Protein AF-A0A7G8BJ41-F1 (afdb_monomer)

Nearest PDB structures (foldseek):
  8e0m-assembly3_G  TM=3.141E-01  e=5.455E+00  synthetic construct

Organism: NCBI:txid2763107

Secondary structure (DSSP, 8-state):
-----------HHHHHHHHHHS-HHHHHHHHHHHHHHHHHHHHHH-HHHHHHHHHHHHHHHHHHHHHHHHHHSHHHHHHHHHHHHHHHHHHHHHHHHHHHHHHHHTTHHHH-HHHHHHIIIIIHHHHHHHHHHHHHHHHHHHTGGGHHHHHHHHHHHHHHHHHHHHHHHHHHH--TTHHHHHHHHHHHHHHHHHHHHHHHHHHHHH--

Sequence (208 aa):
MASESRAARPPRIADWLISLFAVLDEAESILGDLQEEFSLKVSRFGLAFARRWYWSQTLRTVVHLASVSARTRPWLTASAVVGGFLVRKVLGPLVEPAMFALIERSQLLERHFGAYKFFASTGIDAAHLLVFLIVGFVVALVAGEVEIVATTTLAMIYAAMAVVASVYIVSSTRDSAMLWRLTWYFADSFAIVLAGVIIRTRRRYSTV

Structure (mmCIF, N/CA/C/O backbone):
data_AF-A0A7G8BJ41-F1
#
_entry.id   AF-A0A7G8BJ41-F1
#
loop_
_atom_site.group_PDB
_atom_site.id
_atom_site.type_symbol
_atom_site.label_atom_id
_atom_site.label_alt_id
_atom_site.label_comp_id
_atom_site.label_asym_id
_atom_site.label_entity_id
_atom_site.label_seq_id
_atom_site.pdbx_PDB_ins_code
_atom_site.Cartn_x
_atom_site.Cartn_y
_atom_site.Cartn_z
_atom_site.occupancy
_atom_site.B_iso_or_equiv
_atom_site.auth_seq_id
_atom_site.auth_comp_id
_atom_site.auth_asym_id
_atom_site.auth_atom_id
_atom_site.pdbx_PDB_model_num
ATOM 1 N N . MET A 1 1 ? -23.175 33.781 28.596 1.00 35.19 1 MET A N 1
ATOM 2 C CA . MET A 1 1 ? -22.677 33.694 27.205 1.00 35.19 1 MET A CA 1
ATOM 3 C C . MET A 1 1 ? -21.752 32.494 27.133 1.00 35.19 1 MET A C 1
ATOM 5 O O . MET A 1 1 ? -20.621 32.574 27.590 1.00 35.19 1 MET A O 1
ATOM 9 N N . ALA A 1 2 ? -22.298 31.350 26.718 1.00 36.72 2 ALA A N 1
ATOM 10 C CA . ALA A 1 2 ? -21.574 30.089 26.642 1.00 36.72 2 ALA A CA 1
ATOM 11 C C . ALA A 1 2 ? -20.561 30.171 25.500 1.00 36.72 2 ALA A C 1
ATOM 13 O O . ALA A 1 2 ? -20.936 30.419 24.357 1.00 36.72 2 ALA A O 1
ATOM 14 N N . SER A 1 3 ? -19.279 30.000 25.817 1.00 41.94 3 SER A N 1
ATOM 15 C CA . SER A 1 3 ? -18.267 29.757 24.802 1.00 41.94 3 SER A CA 1
ATOM 16 C C . SER A 1 3 ? -18.673 28.496 24.050 1.00 41.94 3 SER A C 1
ATOM 18 O O . SER A 1 3 ? -18.751 27.424 24.657 1.00 41.94 3 SER A O 1
ATOM 20 N N . GLU A 1 4 ? -18.926 28.616 22.752 1.00 44.25 4 GLU A N 1
ATOM 21 C CA . GLU A 1 4 ? -18.904 27.488 21.833 1.00 44.25 4 GLU A CA 1
ATOM 22 C C . GLU A 1 4 ? -17.541 26.810 21.984 1.00 44.25 4 GLU A C 1
ATOM 24 O O . GLU A 1 4 ? -16.524 27.225 21.423 1.00 44.25 4 GLU A O 1
ATOM 29 N N . SER A 1 5 ? -17.493 25.794 22.841 1.00 45.91 5 SER A N 1
ATOM 30 C CA . SER A 1 5 ? -16.377 24.873 22.897 1.00 45.91 5 SER A CA 1
ATOM 31 C C . SER A 1 5 ? -16.263 24.311 21.487 1.00 45.91 5 SER A C 1
ATOM 33 O O . SER A 1 5 ? -17.178 23.649 21.004 1.00 45.91 5 SER A O 1
ATOM 35 N N . ARG A 1 6 ? -15.184 24.652 20.771 1.00 50.53 6 ARG A N 1
ATOM 36 C CA . ARG A 1 6 ? -14.844 24.002 19.501 1.00 50.53 6 ARG A CA 1
ATOM 37 C C . ARG A 1 6 ? -14.886 22.507 19.774 1.00 50.53 6 ARG A C 1
ATOM 39 O O . ARG A 1 6 ? -13.957 21.992 20.395 1.00 50.53 6 ARG A O 1
ATOM 46 N N . ALA A 1 7 ? -15.977 21.854 19.377 1.00 60.66 7 ALA A N 1
ATOM 47 C CA . ALA A 1 7 ? -16.200 20.450 19.654 1.00 60.66 7 ALA A CA 1
ATOM 48 C C . ALA A 1 7 ? -14.940 19.700 19.224 1.00 60.66 7 ALA A C 1
ATOM 50 O O . ALA A 1 7 ? -14.488 19.836 18.082 1.00 60.66 7 ALA A O 1
ATOM 51 N N . ALA A 1 8 ? -14.303 19.013 20.170 1.00 76.12 8 ALA A N 1
ATOM 52 C CA . ALA A 1 8 ? -13.104 18.248 19.900 1.00 76.12 8 ALA A CA 1
ATOM 53 C C . ALA A 1 8 ? -13.460 17.184 18.859 1.00 76.12 8 ALA A C 1
ATOM 55 O O . ALA A 1 8 ? -14.127 16.207 19.174 1.00 76.12 8 ALA A O 1
ATOM 56 N N . ARG A 1 9 ? -13.066 17.401 17.601 1.00 81.62 9 ARG A N 1
ATOM 57 C CA . ARG A 1 9 ? -13.344 16.449 16.525 1.00 81.62 9 ARG A CA 1
ATOM 58 C C . ARG A 1 9 ? -12.303 15.326 16.525 1.00 81.62 9 ARG A C 1
ATOM 60 O O . ARG A 1 9 ? -11.112 15.625 16.721 1.00 81.62 9 ARG A O 1
ATOM 67 N N . PRO A 1 10 ? -12.723 14.072 16.281 1.00 86.31 10 PRO A N 1
ATOM 68 C CA . PRO A 1 10 ? -11.796 12.974 16.077 1.00 86.31 10 PRO A CA 1
ATOM 69 C C . PRO A 1 10 ? -10.933 13.207 14.819 1.00 86.31 10 PRO A C 1
ATOM 71 O O . PRO A 1 10 ? -11.245 14.058 13.972 1.00 86.31 10 PRO A O 1
ATOM 74 N N . PRO A 1 11 ? -9.782 12.522 14.704 1.00 90.12 11 PRO A N 1
ATOM 75 C CA . PRO A 1 11 ? -8.911 12.644 13.542 1.00 90.12 11 PRO A CA 1
ATOM 76 C C . PRO A 1 11 ? -9.580 12.057 12.288 1.00 90.12 11 PRO A C 1
ATOM 78 O O . PRO A 1 11 ? -9.629 10.849 12.122 1.00 90.12 11 PRO A O 1
ATOM 81 N N . ARG A 1 12 ? -9.992 12.907 11.338 1.00 91.38 12 ARG A N 1
ATOM 82 C CA . ARG A 1 12 ? -10.709 12.483 10.111 1.00 91.38 12 ARG A CA 1
ATOM 83 C C . ARG A 1 12 ? -10.010 11.388 9.294 1.00 91.38 12 ARG A C 1
ATOM 85 O O . ARG A 1 12 ? -10.666 10.605 8.621 1.00 91.38 12 ARG A O 1
ATOM 92 N N . ILE A 1 13 ? -8.675 11.363 9.313 1.00 92.88 13 ILE A N 1
ATOM 93 C CA . ILE A 1 13 ? -7.884 10.348 8.598 1.00 92.88 13 ILE A CA 1
ATOM 94 C C . ILE A 1 13 ? -8.057 8.971 9.252 1.00 92.88 13 ILE A C 1
ATOM 96 O O . ILE A 1 13 ? -8.062 7.962 8.556 1.00 92.88 13 ILE A O 1
ATOM 100 N N . ALA A 1 14 ? -8.215 8.928 10.575 1.00 91.25 14 ALA A N 1
ATOM 101 C CA . ALA A 1 14 ? -8.431 7.695 11.312 1.00 91.25 14 ALA A CA 1
ATOM 102 C C . ALA A 1 14 ? -9.807 7.098 10.976 1.00 91.25 14 ALA A C 1
ATOM 104 O O . ALA A 1 14 ? -9.884 5.929 10.600 1.00 91.25 14 ALA A O 1
ATOM 105 N N . ASP A 1 15 ? -10.851 7.931 10.972 1.00 93.44 15 ASP A N 1
ATOM 106 C CA . ASP A 1 15 ? -12.206 7.531 10.572 1.00 93.44 15 ASP A CA 1
ATOM 107 C C . ASP A 1 15 ? -12.217 7.001 9.132 1.00 93.44 15 ASP A C 1
ATOM 109 O O . ASP A 1 15 ? -12.742 5.925 8.834 1.00 93.44 15 ASP A O 1
ATOM 113 N N . TRP A 1 16 ? -11.560 7.739 8.228 1.00 92.56 16 TRP A N 1
ATOM 114 C CA . TRP A 1 16 ? -11.403 7.338 6.835 1.00 92.56 16 TRP A CA 1
ATOM 115 C C . TRP A 1 16 ? -10.694 5.985 6.713 1.00 92.56 16 TRP A C 1
ATOM 117 O O . TRP A 1 16 ? -11.160 5.126 5.965 1.00 92.56 16 TRP A O 1
ATOM 127 N N . LEU A 1 17 ? -9.629 5.747 7.483 1.00 93.19 17 LEU A N 1
ATOM 128 C CA . LEU A 1 17 ? -8.898 4.484 7.453 1.00 93.19 17 LEU A CA 1
ATOM 129 C C . LEU A 1 17 ? -9.763 3.306 7.915 1.00 93.19 17 LEU A C 1
ATOM 131 O O . LEU A 1 17 ? -9.804 2.297 7.221 1.00 93.19 17 LEU A O 1
ATOM 135 N N . ILE A 1 18 ? -10.488 3.430 9.032 1.00 93.19 18 ILE A N 1
ATOM 136 C CA . ILE A 1 18 ? -11.411 2.379 9.507 1.00 93.19 18 ILE A CA 1
ATOM 137 C C . ILE A 1 18 ? -12.432 2.069 8.427 1.00 93.19 18 ILE A C 1
ATOM 139 O O . ILE A 1 18 ? -12.659 0.909 8.085 1.00 93.19 18 ILE A O 1
ATOM 143 N N . SER A 1 19 ? -12.990 3.120 7.834 1.00 92.19 19 SER A N 1
ATOM 144 C CA . SER A 1 19 ? -13.990 2.966 6.801 1.00 92.19 19 SER A CA 1
ATOM 145 C C . SER A 1 19 ? -13.433 2.178 5.600 1.00 92.19 19 SER A C 1
ATOM 147 O O . SER A 1 19 ? -14.129 1.322 5.074 1.00 92.19 19 SER A O 1
ATOM 149 N N . LEU A 1 20 ? -12.172 2.346 5.192 1.00 91.00 20 LEU A N 1
ATOM 150 C CA . LEU A 1 20 ? -11.622 1.56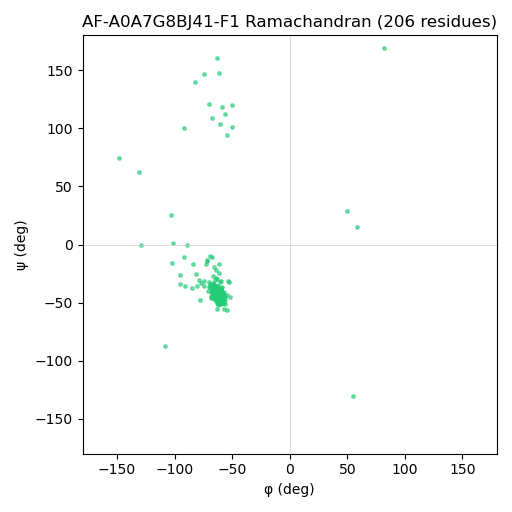0 4.078 1.00 91.00 20 LEU A CA 1
ATOM 151 C C . LEU A 1 20 ? -11.677 0.040 4.314 1.00 91.00 20 LEU A C 1
ATOM 153 O O . LEU A 1 20 ? -11.928 -0.695 3.359 1.00 91.00 20 LEU A O 1
ATOM 157 N N . PHE A 1 21 ? -11.474 -0.413 5.553 1.00 91.56 21 PHE A N 1
ATOM 158 C CA . PHE A 1 21 ? -11.402 -1.836 5.907 1.00 91.56 21 PHE A CA 1
ATOM 159 C C . PHE A 1 21 ? -12.723 -2.424 6.410 1.00 91.56 21 PHE A C 1
ATOM 161 O O . PHE A 1 21 ? -12.929 -3.627 6.278 1.00 91.56 21 PHE A O 1
ATOM 168 N N . ALA A 1 22 ? -13.608 -1.608 6.981 1.00 88.75 22 ALA A N 1
ATOM 169 C CA . ALA A 1 22 ? -14.906 -2.061 7.464 1.00 88.75 22 ALA A CA 1
ATOM 170 C C . ALA A 1 22 ? -15.882 -2.324 6.306 1.00 88.75 22 ALA A C 1
ATOM 172 O O . ALA A 1 22 ? -15.867 -1.623 5.282 1.00 88.75 22 ALA A O 1
ATOM 173 N N . VAL A 1 23 ? -16.757 -3.319 6.482 1.00 82.69 23 VAL A N 1
ATOM 174 C CA . VAL A 1 23 ? -17.965 -3.486 5.657 1.00 82.69 23 VAL A CA 1
ATOM 175 C C . VAL A 1 23 ? -18.846 -2.245 5.842 1.00 82.69 23 VAL A C 1
ATOM 177 O O . VAL A 1 23 ? -18.804 -1.618 6.898 1.00 82.69 23 VAL A O 1
ATOM 180 N N . LEU A 1 24 ? -19.582 -1.841 4.799 1.00 73.88 24 LEU A N 1
ATOM 181 C CA . LEU A 1 24 ? -20.331 -0.575 4.789 1.00 73.88 24 LEU A CA 1
ATOM 182 C C . LEU A 1 24 ? -21.237 -0.415 6.016 1.00 73.88 24 LEU A C 1
ATOM 184 O O . LEU A 1 24 ? -21.171 0.626 6.664 1.00 73.88 24 LEU A O 1
ATOM 188 N N . ASP A 1 25 ? -21.973 -1.466 6.371 1.00 78.94 25 ASP A N 1
ATOM 189 C CA . ASP A 1 25 ? -22.957 -1.434 7.458 1.00 78.94 25 ASP A CA 1
ATOM 190 C C . ASP A 1 25 ? -22.307 -1.426 8.855 1.00 78.94 25 ASP A C 1
ATOM 192 O O . ASP A 1 25 ? -22.820 -0.821 9.792 1.00 78.94 25 ASP A O 1
ATOM 196 N N . GLU A 1 26 ? -21.138 -2.053 9.006 1.00 86.12 26 GLU A N 1
ATOM 197 C CA . GLU A 1 26 ? -20.415 -2.113 10.285 1.00 86.12 26 GLU A CA 1
ATOM 198 C C . GLU A 1 26 ? -19.607 -0.836 10.555 1.00 86.12 26 GLU A C 1
ATOM 200 O O . GLU A 1 26 ? -19.333 -0.494 11.707 1.00 86.12 26 GLU A O 1
ATOM 205 N N . ALA A 1 27 ? -19.215 -0.118 9.497 1.00 87.50 27 ALA A N 1
ATOM 206 C CA . ALA A 1 27 ? -18.359 1.058 9.602 1.00 87.50 27 ALA A CA 1
ATOM 207 C C . ALA A 1 27 ? -18.992 2.158 10.464 1.00 87.50 27 ALA A C 1
ATOM 209 O O . ALA A 1 27 ? -18.291 2.774 11.263 1.00 87.50 27 ALA A O 1
ATOM 210 N N . GLU A 1 28 ? -20.296 2.400 10.317 1.00 88.62 28 GLU A N 1
ATOM 211 C CA . GLU A 1 28 ? -21.004 3.437 11.074 1.00 88.62 28 GLU A CA 1
ATOM 212 C C . GLU A 1 28 ? -21.063 3.106 12.568 1.00 88.62 28 GLU A C 1
ATOM 214 O O . GLU A 1 28 ? -20.722 3.956 13.388 1.00 88.62 28 GLU A O 1
ATOM 219 N N . SER A 1 29 ? -21.383 1.855 12.916 1.00 92.44 29 SER A N 1
ATOM 220 C CA . SER A 1 29 ? -21.408 1.396 14.311 1.00 92.44 29 SER A CA 1
ATOM 221 C C . SER A 1 29 ? -20.034 1.522 14.969 1.00 92.44 29 SER A C 1
ATOM 223 O O . SER A 1 29 ? -19.915 2.102 16.044 1.00 92.44 29 SER A O 1
ATOM 225 N N . ILE A 1 30 ? -18.976 1.042 14.303 1.00 93.31 30 ILE A N 1
ATOM 226 C CA . ILE A 1 30 ? -17.605 1.098 14.835 1.00 93.31 30 ILE A CA 1
ATOM 227 C C . ILE A 1 30 ? -17.155 2.551 15.041 1.00 93.31 30 ILE A C 1
ATOM 229 O O . ILE A 1 30 ? -16.519 2.878 16.046 1.00 93.31 30 ILE A O 1
ATOM 233 N N . LEU A 1 31 ? -17.448 3.432 14.080 1.00 93.56 31 LEU A N 1
ATOM 234 C CA . LEU A 1 31 ? -17.084 4.846 14.176 1.00 93.56 31 LEU A CA 1
ATOM 235 C C . LEU A 1 31 ? -17.876 5.566 15.272 1.00 93.56 31 LEU A C 1
ATOM 237 O O . LEU A 1 31 ? -17.288 6.393 15.973 1.00 93.56 31 LEU A O 1
ATOM 241 N N . GLY A 1 32 ? -19.158 5.229 15.442 1.00 92.50 32 GLY A N 1
ATOM 242 C CA . GLY A 1 32 ? -20.009 5.722 16.525 1.00 92.50 32 GLY A CA 1
ATOM 243 C C . GLY A 1 32 ? -19.416 5.403 17.895 1.00 92.50 32 GLY A C 1
ATOM 244 O O . GLY A 1 32 ? -19.103 6.324 18.652 1.00 92.50 32 GLY A O 1
ATOM 245 N N . ASP A 1 33 ? -19.132 4.126 18.154 1.00 94.69 33 ASP A N 1
ATOM 246 C CA . ASP A 1 33 ? -18.555 3.665 19.424 1.00 94.69 33 ASP A CA 1
ATOM 247 C C . ASP A 1 33 ? -17.218 4.363 19.730 1.00 94.69 33 ASP A C 1
ATOM 249 O O . ASP A 1 33 ? -16.982 4.878 20.830 1.00 94.69 33 ASP A O 1
ATOM 253 N N . LEU A 1 34 ? -16.333 4.466 18.731 1.00 94.19 34 LEU A N 1
ATOM 254 C CA . LEU A 1 34 ? -15.045 5.146 18.894 1.00 94.19 34 LEU A CA 1
ATOM 255 C C . LEU A 1 34 ? -15.198 6.648 19.151 1.00 94.19 34 LEU A C 1
ATOM 257 O O . LEU A 1 34 ? -14.385 7.231 19.876 1.00 94.19 34 LEU A O 1
AT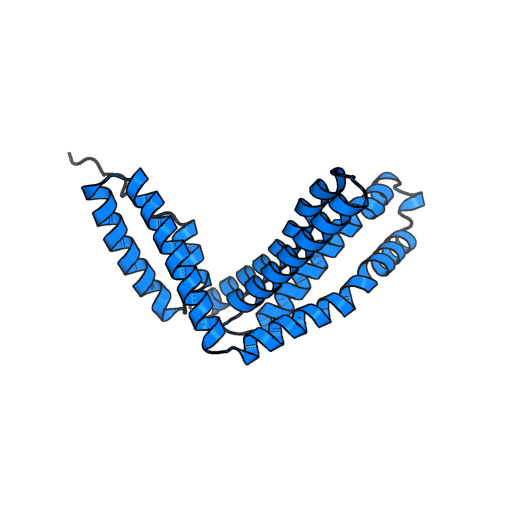OM 261 N N . GLN A 1 35 ? -16.198 7.294 18.554 1.00 93.81 35 GLN A N 1
ATOM 262 C CA . GLN A 1 35 ? -16.477 8.714 18.758 1.00 93.81 35 GLN A CA 1
ATOM 263 C C . GLN A 1 35 ? -17.037 8.990 20.161 1.00 93.81 35 GLN A C 1
ATOM 265 O O . GLN A 1 35 ? -16.647 9.984 20.795 1.00 93.81 35 GLN A O 1
ATOM 270 N N . GLU A 1 36 ? -17.908 8.120 20.666 1.00 93.44 36 GLU A N 1
ATOM 271 C CA . GLU A 1 36 ? -18.416 8.189 22.037 1.00 93.44 36 GLU A CA 1
ATOM 272 C C . GLU A 1 36 ? -17.270 8.055 23.043 1.00 93.44 36 GLU A C 1
ATOM 274 O O . GLU A 1 36 ? -17.059 8.936 23.888 1.00 93.44 36 GLU A O 1
ATOM 279 N N . GLU A 1 37 ? -16.436 7.024 22.891 1.00 94.75 37 GLU A N 1
ATOM 280 C CA . GLU A 1 37 ? -15.273 6.824 23.752 1.00 94.75 37 GLU A CA 1
ATOM 281 C C . GLU A 1 37 ? -14.260 7.971 23.648 1.00 94.75 37 GLU A C 1
ATOM 283 O O . GLU A 1 37 ? -13.724 8.419 24.667 1.00 94.75 37 GLU A O 1
ATOM 288 N N . PHE A 1 38 ? -14.011 8.503 22.448 1.00 94.31 38 PHE A N 1
ATOM 289 C CA . PHE A 1 38 ? -13.138 9.664 22.261 1.00 94.31 38 PHE A CA 1
ATOM 290 C C . PHE A 1 38 ? -13.606 10.855 23.093 1.00 94.31 38 PHE A C 1
ATOM 292 O O . PHE A 1 38 ? -12.796 11.484 23.776 1.00 94.31 38 PHE A O 1
ATOM 299 N N . SER A 1 39 ? -14.908 11.137 23.080 1.00 93.06 39 SER A N 1
ATOM 300 C CA . SER A 1 39 ? -15.504 12.249 23.824 1.00 93.06 39 SER A CA 1
ATOM 301 C C . SER A 1 39 ? -15.325 12.068 25.335 1.00 93.06 39 SER A C 1
ATOM 303 O O . SER A 1 39 ? -14.933 13.010 26.031 1.00 93.06 39 SER A O 1
ATOM 305 N N . LEU A 1 40 ? -15.481 10.836 25.832 1.00 94.00 40 LEU A N 1
ATOM 306 C CA . LEU A 1 40 ? -15.183 10.4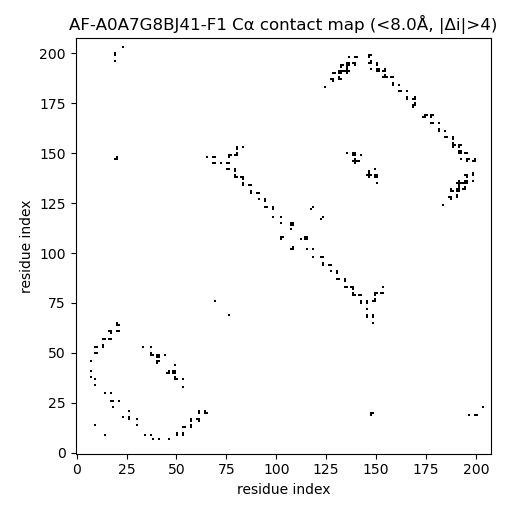77 27.224 1.00 94.00 40 LEU A CA 1
ATOM 307 C C . LEU A 1 40 ? -13.691 10.625 27.565 1.00 94.00 40 LEU A C 1
ATOM 309 O O . LEU A 1 40 ? -13.330 11.058 28.662 1.00 94.00 40 LEU A O 1
ATOM 313 N N . LYS A 1 41 ? -12.782 10.284 26.643 1.00 94.69 41 LYS A N 1
ATOM 314 C CA . LYS A 1 41 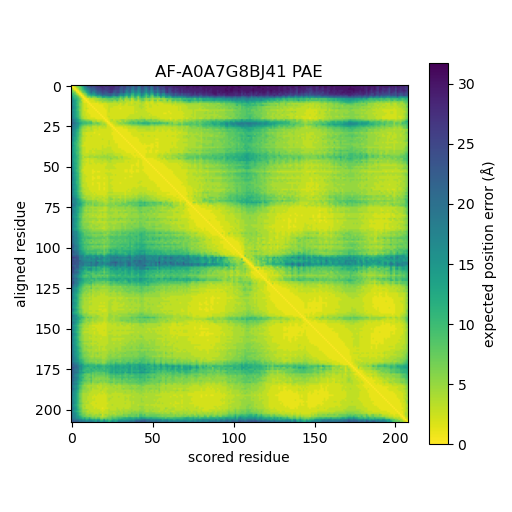? -11.337 10.477 26.856 1.00 94.69 41 LYS A CA 1
ATOM 315 C C . LYS A 1 41 ? -10.953 11.953 26.846 1.00 94.69 41 LYS A C 1
ATOM 317 O O . LYS A 1 41 ? -10.090 12.338 27.634 1.00 94.69 41 LYS A O 1
ATOM 322 N N . VAL A 1 42 ? -11.579 12.773 26.000 1.00 94.94 42 VAL A N 1
ATOM 323 C CA . VAL A 1 42 ? -11.349 14.225 25.963 1.00 94.94 42 VAL A CA 1
ATOM 324 C C . VAL A 1 42 ? -11.753 14.857 27.291 1.00 94.94 42 VAL A C 1
ATOM 326 O O . VAL A 1 42 ? -10.963 15.623 27.840 1.00 94.94 42 VAL A O 1
ATOM 329 N N . SER A 1 43 ? -12.928 14.514 27.829 1.00 91.94 43 SER A N 1
ATOM 330 C CA . SER A 1 43 ? -13.414 15.086 29.091 1.00 91.94 43 SER A CA 1
ATOM 331 C C . SER A 1 43 ? -12.559 14.684 30.295 1.00 91.94 43 SER A C 1
ATOM 333 O O . SER A 1 43 ? -12.361 15.492 31.199 1.00 91.94 43 SER A O 1
ATOM 335 N N . ARG A 1 44 ? -12.006 13.464 30.299 1.00 94.25 44 ARG A N 1
ATOM 336 C CA . ARG A 1 44 ? -11.244 12.928 31.438 1.00 94.25 44 ARG A CA 1
ATOM 337 C C . ARG A 1 44 ? -9.737 13.192 31.392 1.00 94.25 44 ARG A C 1
ATOM 339 O O . ARG A 1 44 ? -9.125 13.365 32.440 1.00 94.25 44 ARG A O 1
ATOM 346 N N . PHE A 1 45 ? -9.125 13.175 30.208 1.00 93.81 45 PHE A N 1
ATOM 347 C CA . PHE A 1 45 ? -7.661 13.185 30.042 1.00 93.81 45 PHE A CA 1
ATOM 348 C C . PHE A 1 45 ? -7.154 14.255 29.062 1.00 93.81 45 PHE A C 1
ATOM 350 O O . PHE A 1 45 ? -5.948 14.371 28.836 1.00 93.81 45 PHE A O 1
ATOM 357 N N . GLY A 1 46 ? -8.056 15.037 28.465 1.00 92.75 46 GLY A N 1
ATOM 358 C CA . GLY A 1 46 ? -7.720 16.079 27.503 1.00 92.75 46 GLY A CA 1
ATOM 359 C C . GLY A 1 46 ? -7.498 15.579 26.071 1.00 92.75 46 GLY A C 1
ATOM 360 O O . GLY A 1 46 ? -7.387 14.388 25.769 1.00 92.75 46 GLY A O 1
ATOM 361 N N . LEU A 1 47 ? -7.423 16.541 25.148 1.00 92.62 47 LEU A N 1
ATOM 362 C CA . LEU A 1 47 ? -7.471 16.302 23.702 1.00 92.62 47 LEU A CA 1
ATOM 363 C C . LEU A 1 47 ? -6.264 15.531 23.148 1.00 92.62 47 LEU A C 1
ATOM 365 O O . LEU A 1 47 ? -6.419 14.664 22.289 1.00 92.62 47 LEU A O 1
ATOM 369 N N . ALA A 1 48 ? -5.052 15.853 23.606 1.00 92.62 48 ALA A N 1
ATOM 370 C CA . ALA A 1 48 ? -3.831 15.233 23.088 1.00 92.62 48 ALA A CA 1
ATOM 371 C C . ALA A 1 48 ? -3.782 13.730 23.404 1.00 92.62 48 ALA A C 1
ATOM 373 O O . ALA A 1 48 ? -3.460 12.918 22.532 1.00 92.62 48 ALA A O 1
ATOM 374 N N . PHE A 1 49 ? -4.162 13.363 24.631 1.00 94.56 49 PHE A N 1
ATOM 375 C CA . PHE A 1 49 ? -4.267 11.970 25.048 1.00 94.56 49 PHE A CA 1
ATOM 376 C C . PHE A 1 49 ? -5.352 11.239 24.254 1.00 94.56 49 PHE A C 1
ATOM 378 O O . PHE A 1 49 ? -5.080 10.183 23.683 1.00 94.56 49 PHE A O 1
ATOM 385 N N . ALA A 1 50 ? -6.546 11.832 24.145 1.00 94.44 50 ALA A N 1
ATOM 386 C CA . ALA A 1 50 ? -7.656 11.250 23.398 1.00 94.44 50 ALA A CA 1
ATOM 387 C C . ALA A 1 50 ? -7.289 10.974 21.930 1.00 94.44 50 ALA A C 1
ATOM 389 O O . ALA A 1 50 ? -7.595 9.903 21.418 1.00 94.44 50 ALA A O 1
ATOM 390 N N . ARG A 1 51 ? -6.554 11.879 21.263 1.00 93.88 51 ARG A N 1
ATOM 391 C CA . ARG A 1 51 ? -6.090 11.678 19.875 1.00 93.88 51 ARG A CA 1
ATOM 392 C C . ARG A 1 51 ? -5.114 10.516 19.737 1.00 93.88 51 ARG A C 1
ATOM 394 O O . ARG A 1 51 ? -5.242 9.725 18.808 1.00 93.88 51 ARG A O 1
ATOM 401 N N . ARG A 1 52 ? -4.136 10.403 20.641 1.00 95.00 52 ARG A N 1
ATOM 402 C CA . ARG A 1 52 ? -3.180 9.282 20.626 1.00 95.00 52 ARG A CA 1
ATOM 403 C C . ARG A 1 52 ? -3.888 7.955 20.893 1.00 95.00 52 ARG A C 1
ATOM 405 O O . ARG A 1 52 ? -3.599 6.962 20.231 1.00 95.00 52 ARG A O 1
ATOM 412 N N . TRP A 1 53 ? -4.824 7.956 21.839 1.00 96.50 53 TRP A N 1
ATOM 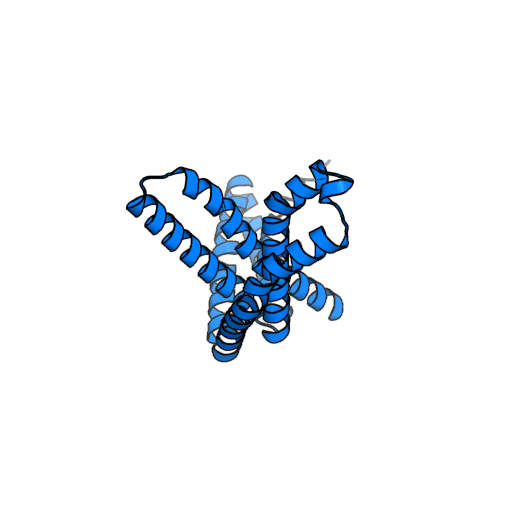413 C CA . TRP A 1 53 ? -5.665 6.802 22.129 1.00 96.50 53 TRP A CA 1
ATOM 414 C C . TRP A 1 53 ? -6.507 6.402 20.906 1.00 96.50 53 TRP A C 1
ATOM 416 O O . TRP A 1 53 ? -6.478 5.233 20.528 1.00 96.50 53 TRP A O 1
ATOM 426 N N . TYR A 1 54 ? -7.143 7.366 20.232 1.00 95.94 54 TYR A N 1
ATOM 427 C CA . TYR A 1 54 ? -7.962 7.125 19.038 1.00 95.94 54 TYR A CA 1
ATOM 428 C C . TYR A 1 54 ? -7.161 6.461 17.918 1.00 95.94 54 TYR A C 1
ATOM 430 O O . TYR A 1 54 ? -7.596 5.470 17.340 1.00 95.94 54 TYR A O 1
ATOM 438 N N . TRP A 1 55 ? -5.944 6.949 17.657 1.00 96.69 55 TRP A N 1
ATOM 439 C CA . TRP A 1 55 ? -5.046 6.342 16.673 1.00 96.69 55 TRP A CA 1
ATOM 440 C C . TRP A 1 55 ? -4.653 4.909 17.030 1.00 96.69 55 TRP A C 1
ATOM 442 O O . TRP A 1 55 ? -4.632 4.044 16.159 1.00 96.69 55 TRP A O 1
ATOM 452 N N . SER A 1 56 ? -4.381 4.634 18.307 1.00 95.94 56 SER A N 1
ATOM 453 C CA . SER A 1 56 ? -4.083 3.273 18.765 1.00 95.94 56 SER A CA 1
ATOM 454 C C . SER A 1 56 ? -5.268 2.329 18.535 1.00 95.94 56 SER A C 1
ATOM 456 O O . SER A 1 56 ? -5.082 1.231 18.007 1.00 95.94 56 SER A O 1
ATOM 458 N N . GLN A 1 57 ? -6.493 2.766 18.853 1.00 96.38 57 GLN A N 1
ATOM 459 C CA . GLN A 1 57 ? -7.696 1.966 18.593 1.00 96.38 57 GLN A CA 1
ATOM 460 C C . GLN A 1 57 ? -7.969 1.789 17.107 1.00 96.38 57 GLN A C 1
ATOM 462 O O . GLN A 1 57 ? -8.291 0.687 16.672 1.00 96.38 57 GLN A O 1
ATOM 467 N N . THR A 1 58 ? -7.766 2.839 16.317 1.00 95.88 58 THR A N 1
ATOM 468 C CA . THR A 1 58 ? -7.902 2.787 14.861 1.00 95.88 58 THR A CA 1
ATOM 469 C C . THR A 1 58 ? -6.995 1.717 14.267 1.00 95.88 58 THR A C 1
ATOM 471 O O . THR A 1 58 ? -7.465 0.858 13.528 1.00 95.88 58 THR A O 1
ATOM 474 N N . LEU A 1 59 ? -5.711 1.705 14.638 1.00 95.62 59 LEU A N 1
ATOM 475 C CA . LEU A 1 59 ? -4.768 0.703 14.138 1.00 95.62 59 LEU A CA 1
ATOM 476 C C . LEU A 1 59 ? -5.154 -0.717 14.566 1.00 95.62 59 LEU A C 1
ATOM 478 O O . LEU A 1 59 ? -5.125 -1.627 13.741 1.00 95.62 59 LEU A O 1
ATOM 482 N N . ARG A 1 60 ? -5.556 -0.918 15.828 1.00 95.94 60 ARG A N 1
ATOM 483 C CA . ARG A 1 60 ? -6.018 -2.231 16.317 1.00 95.94 60 ARG A CA 1
ATOM 484 C C . ARG A 1 60 ? -7.245 -2.723 15.555 1.00 95.94 60 ARG A C 1
ATOM 486 O O . ARG A 1 60 ? -7.280 -3.879 15.144 1.00 95.94 60 ARG A O 1
ATOM 493 N N . THR A 1 61 ? -8.205 -1.832 15.334 1.00 94.69 61 THR A N 1
ATOM 494 C CA . THR A 1 61 ? -9.448 -2.118 14.613 1.00 94.69 61 THR A CA 1
ATOM 495 C C . THR A 1 61 ? -9.158 -2.470 13.158 1.00 94.69 61 THR A C 1
ATOM 497 O O . THR A 1 61 ? -9.605 -3.505 12.680 1.00 94.69 61 THR A O 1
ATOM 500 N N . VAL A 1 62 ? -8.324 -1.686 12.469 1.00 93.88 62 VAL A N 1
ATOM 501 C CA . VAL A 1 62 ? -7.908 -1.958 11.082 1.00 93.88 62 VAL A CA 1
ATOM 502 C C . VAL A 1 62 ? -7.218 -3.315 10.958 1.00 93.88 62 VAL A C 1
ATOM 504 O O . VAL A 1 62 ? -7.564 -4.096 10.075 1.00 93.88 62 VAL A O 1
ATOM 507 N N . VAL A 1 63 ? -6.278 -3.635 11.854 1.00 93.69 63 VAL A N 1
ATOM 508 C CA . VAL A 1 63 ? -5.590 -4.938 11.852 1.00 93.69 63 VAL A CA 1
ATOM 509 C C . VAL A 1 63 ? -6.575 -6.081 12.096 1.00 93.69 63 VAL A C 1
ATOM 511 O O . VAL A 1 63 ? -6.489 -7.114 11.428 1.00 93.69 63 VAL A O 1
ATOM 514 N N . HIS A 1 64 ? -7.522 -5.904 13.018 1.00 94.50 64 HIS A N 1
ATOM 515 C CA . HIS A 1 64 ? -8.562 -6.891 13.287 1.00 94.50 64 HIS A CA 1
ATOM 516 C C . HIS A 1 64 ? -9.453 -7.124 12.058 1.00 94.50 64 HIS A C 1
ATOM 518 O O . HIS A 1 64 ? -9.560 -8.261 11.600 1.00 94.50 64 HIS A O 1
ATOM 524 N N . LEU A 1 65 ? -10.003 -6.060 11.466 1.00 92.81 65 LEU A N 1
ATOM 525 C CA . LEU A 1 65 ? -10.864 -6.123 10.279 1.00 92.81 65 LEU A CA 1
ATOM 526 C C . LEU A 1 65 ? -10.144 -6.735 9.073 1.00 92.81 65 LEU A C 1
ATOM 528 O O . LEU A 1 65 ? -10.694 -7.603 8.392 1.00 92.81 65 LEU A O 1
ATOM 532 N N . ALA A 1 66 ? -8.888 -6.345 8.837 1.00 91.00 66 ALA A N 1
ATOM 533 C CA . ALA A 1 66 ? -8.061 -6.927 7.784 1.00 91.00 66 ALA A CA 1
ATOM 534 C C . ALA A 1 66 ? -7.842 -8.432 8.007 1.00 91.00 66 ALA A C 1
ATOM 536 O O . ALA A 1 66 ? -7.955 -9.224 7.071 1.00 91.00 66 ALA A O 1
ATOM 537 N N . SER A 1 67 ? -7.583 -8.838 9.253 1.00 90.44 67 SER A N 1
ATOM 538 C CA . SER A 1 67 ? -7.372 -10.243 9.615 1.00 90.44 67 SER A CA 1
ATOM 539 C C . SER A 1 67 ? -8.638 -11.080 9.447 1.00 90.44 67 SER A C 1
ATOM 541 O O . SER A 1 67 ? -8.574 -12.193 8.924 1.00 90.44 67 SER A O 1
ATOM 543 N N . VAL A 1 68 ? -9.793 -10.560 9.868 1.00 91.31 68 VAL A N 1
ATOM 544 C CA . VAL A 1 68 ? -11.092 -11.226 9.697 1.00 91.31 68 VAL A CA 1
ATOM 545 C C . VAL A 1 68 ? -11.421 -11.371 8.211 1.00 91.31 68 VAL A C 1
ATOM 547 O O . VAL A 1 68 ? -11.735 -12.468 7.752 1.00 91.31 68 VAL A O 1
ATOM 550 N N . SER A 1 69 ? -11.255 -10.306 7.429 1.00 86.81 69 SER A N 1
ATOM 551 C CA . SER A 1 69 ? -11.482 -10.314 5.977 1.00 86.81 69 SER A CA 1
ATOM 552 C C . SER A 1 69 ? -10.585 -11.323 5.249 1.00 86.81 69 SER A C 1
ATOM 554 O O . SER A 1 69 ? -11.051 -12.094 4.410 1.00 86.81 69 SER A O 1
ATOM 556 N N . ALA A 1 70 ? -9.301 -11.388 5.615 1.00 85.06 70 ALA A N 1
ATOM 557 C CA . ALA A 1 70 ? -8.372 -12.360 5.043 1.00 85.06 70 ALA A CA 1
ATOM 558 C C . ALA A 1 70 ? -8.762 -13.813 5.374 1.00 85.06 70 ALA A C 1
ATOM 560 O O . ALA A 1 70 ? -8.597 -14.704 4.542 1.00 85.06 70 ALA A O 1
ATOM 561 N N . ARG A 1 71 ? -9.298 -14.064 6.577 1.00 90.12 71 ARG A N 1
ATOM 562 C CA . ARG A 1 71 ? -9.706 -15.406 7.030 1.00 90.12 71 ARG A CA 1
ATOM 563 C C . ARG A 1 71 ? -11.043 -15.868 6.464 1.00 90.12 71 ARG A C 1
ATOM 565 O O . ARG A 1 71 ? -11.229 -17.067 6.292 1.00 90.12 71 ARG A O 1
ATOM 572 N N . THR A 1 72 ? -11.964 -14.950 6.192 1.00 90.12 72 THR A N 1
ATOM 573 C CA . THR A 1 72 ? -13.293 -15.286 5.657 1.00 90.12 72 THR A CA 1
ATOM 574 C C . THR A 1 72 ? -13.246 -15.616 4.167 1.00 90.12 72 THR A C 1
ATOM 576 O O . THR A 1 72 ? -13.992 -16.482 3.713 1.00 90.12 72 THR A O 1
ATOM 579 N N . ARG A 1 73 ? -12.348 -14.983 3.395 1.00 91.19 73 ARG A N 1
ATOM 580 C CA . ARG A 1 73 ? -12.169 -15.244 1.952 1.00 91.19 73 ARG A CA 1
ATOM 581 C C . ARG A 1 73 ? -10.697 -15.469 1.573 1.00 91.19 73 ARG A C 1
ATOM 583 O O . ARG A 1 73 ? -10.141 -14.719 0.759 1.00 91.19 73 ARG A O 1
ATOM 590 N N . PRO A 1 74 ? -10.053 -16.521 2.115 1.00 92.06 74 PRO A N 1
ATOM 591 C CA . PRO A 1 74 ? -8.620 -16.738 1.938 1.00 92.06 74 PRO A CA 1
ATOM 592 C C . PRO A 1 74 ? -8.268 -17.035 0.480 1.00 92.06 74 PRO A C 1
ATOM 594 O O . PRO A 1 74 ? -7.299 -16.491 -0.040 1.00 92.06 74 PRO A O 1
ATOM 597 N N . TRP A 1 75 ? -9.093 -17.821 -0.218 1.00 93.81 75 TRP A N 1
ATOM 598 C CA . TRP A 1 75 ? -8.862 -18.177 -1.620 1.00 93.81 75 TRP A CA 1
ATOM 599 C C . TRP A 1 75 ? -8.976 -16.988 -2.569 1.00 93.81 75 TRP A C 1
ATOM 601 O O . TRP A 1 75 ? -8.173 -16.862 -3.493 1.00 93.81 75 TRP A O 1
ATOM 611 N N . LEU A 1 76 ? -9.931 -16.087 -2.332 1.00 92.62 76 LEU A N 1
ATOM 612 C CA . LEU A 1 76 ? -10.074 -14.886 -3.152 1.00 92.62 76 LEU A CA 1
ATOM 613 C C . LEU A 1 76 ? -8.884 -13.945 -2.942 1.00 92.62 76 LEU A C 1
ATOM 615 O O . LEU A 1 76 ? -8.277 -13.496 -3.908 1.00 92.62 76 LEU A O 1
ATOM 619 N N . THR A 1 77 ? -8.488 -13.726 -1.686 1.00 90.94 77 THR A N 1
ATOM 620 C CA . THR A 1 77 ? -7.303 -12.919 -1.359 1.00 90.94 77 THR A CA 1
ATOM 621 C C . THR A 1 77 ? -6.039 -13.523 -1.975 1.00 90.94 77 THR A C 1
ATOM 623 O O . THR A 1 77 ? -5.283 -12.824 -2.646 1.00 90.94 77 THR A O 1
ATOM 626 N N . ALA A 1 78 ? -5.823 -14.831 -1.804 1.00 93.00 78 ALA A N 1
ATOM 627 C CA . ALA A 1 78 ? -4.654 -15.526 -2.333 1.00 93.00 78 ALA A CA 1
ATOM 628 C C . ALA A 1 78 ? -4.610 -15.493 -3.866 1.00 93.00 78 ALA A C 1
ATOM 630 O O . ALA A 1 78 ? -3.581 -15.144 -4.439 1.00 93.00 78 ALA A O 1
ATOM 631 N N . SER A 1 79 ? -5.723 -15.804 -4.537 1.00 93.81 79 SER A N 1
ATOM 632 C CA . SER A 1 79 ? -5.800 -15.771 -6.003 1.00 93.81 79 SER A CA 1
ATOM 633 C C . SER A 1 79 ? -5.598 -14.363 -6.562 1.00 93.81 79 SER A C 1
ATOM 635 O O . SER A 1 79 ? -4.878 -14.214 -7.545 1.00 93.81 79 SER A O 1
ATOM 637 N N . ALA A 1 80 ? -6.134 -13.325 -5.913 1.00 94.25 80 ALA A N 1
ATOM 638 C CA . ALA A 1 80 ? -5.905 -11.937 -6.307 1.00 94.25 80 ALA A CA 1
ATOM 639 C C . ALA A 1 80 ? -4.431 -11.530 -6.141 1.00 94.25 80 ALA A C 1
ATOM 641 O O . ALA A 1 80 ? -3.860 -10.920 -7.042 1.00 94.25 80 ALA A O 1
ATOM 642 N N . VAL A 1 81 ? -3.784 -11.915 -5.035 1.00 94.50 81 VAL A N 1
ATOM 643 C CA . VAL A 1 81 ? -2.351 -11.662 -4.796 1.00 94.50 81 VAL A CA 1
ATOM 644 C C . VAL A 1 81 ? -1.487 -12.382 -5.836 1.00 94.50 81 VAL A C 1
ATOM 646 O O . VAL A 1 81 ? -0.637 -11.753 -6.466 1.00 94.50 81 VAL A O 1
ATOM 649 N N . VAL A 1 82 ? -1.730 -13.675 -6.074 1.00 96.31 82 VAL A N 1
ATOM 650 C CA . VAL A 1 82 ? -1.023 -14.462 -7.101 1.00 96.31 82 VAL A CA 1
ATOM 651 C C . VAL A 1 82 ? -1.255 -13.872 -8.492 1.00 96.31 82 VAL A C 1
ATOM 653 O O . VAL A 1 82 ? -0.305 -13.694 -9.252 1.00 96.31 82 VAL A O 1
ATOM 656 N N . GLY A 1 83 ? -2.495 -13.501 -8.812 1.00 94.44 83 GLY A N 1
ATOM 657 C CA . GLY A 1 83 ? -2.844 -12.813 -10.052 1.00 94.44 83 GLY A CA 1
ATOM 658 C C . GLY A 1 83 ? -2.075 -11.503 -10.213 1.00 94.44 83 GLY A C 1
ATOM 659 O O . GLY A 1 83 ? -1.504 -11.261 -11.273 1.00 94.44 83 GLY A O 1
ATOM 660 N N . GLY A 1 84 ? -1.960 -10.703 -9.151 1.00 95.00 84 GLY A N 1
ATOM 661 C CA . GLY A 1 84 ? -1.156 -9.481 -9.134 1.00 95.00 84 GLY A CA 1
ATOM 662 C C . GLY A 1 84 ? 0.317 -9.728 -9.466 1.00 95.00 84 GLY A C 1
ATOM 663 O O . GLY A 1 84 ? 0.880 -9.027 -10.310 1.00 95.00 84 GLY A O 1
ATOM 664 N N . PHE A 1 85 ? 0.924 -10.770 -8.886 1.00 95.50 85 PHE A N 1
ATOM 665 C CA . PHE A 1 85 ? 2.290 -11.184 -9.231 1.00 95.50 85 PHE A CA 1
ATOM 666 C C . PHE A 1 85 ? 2.431 -11.562 -10.705 1.00 95.50 85 PHE A C 1
ATOM 668 O O . PHE A 1 85 ? 3.385 -11.137 -11.361 1.00 95.50 85 PHE A O 1
ATOM 675 N N . LEU A 1 86 ? 1.487 -12.341 -11.235 1.00 95.81 86 LEU A N 1
ATOM 676 C CA . LEU A 1 86 ? 1.500 -12.762 -12.636 1.00 95.81 86 LEU A CA 1
ATOM 677 C C . LEU A 1 86 ? 1.361 -11.563 -13.578 1.00 95.81 86 LEU A C 1
ATOM 679 O O . LEU A 1 86 ? 2.148 -11.431 -14.514 1.00 95.81 86 LEU A O 1
ATOM 683 N N . VAL A 1 87 ? 0.438 -10.642 -13.292 1.00 95.56 87 VAL A N 1
ATOM 684 C CA . VAL A 1 87 ? 0.252 -9.413 -14.077 1.00 95.56 87 VAL A CA 1
ATOM 685 C C . VAL A 1 87 ? 1.521 -8.563 -14.053 1.00 95.56 87 VAL A C 1
ATOM 687 O O . VAL A 1 87 ? 1.995 -8.149 -15.110 1.00 95.56 87 VAL A O 1
ATOM 690 N N . ARG A 1 88 ? 2.142 -8.353 -12.885 1.00 95.31 88 ARG A N 1
ATOM 691 C CA . ARG A 1 88 ? 3.400 -7.592 -12.786 1.00 95.31 88 ARG A CA 1
ATOM 692 C C . ARG A 1 88 ? 4.552 -8.265 -13.531 1.00 95.31 88 ARG A C 1
ATOM 694 O O . ARG A 1 88 ? 5.399 -7.565 -14.092 1.00 95.31 88 ARG A O 1
ATOM 701 N N . LYS A 1 89 ? 4.602 -9.600 -13.526 1.00 93.19 89 LYS A N 1
ATOM 702 C CA . LYS A 1 89 ? 5.615 -10.387 -14.243 1.00 93.19 89 LYS A CA 1
ATOM 703 C C . LYS A 1 89 ? 5.464 -10.263 -15.75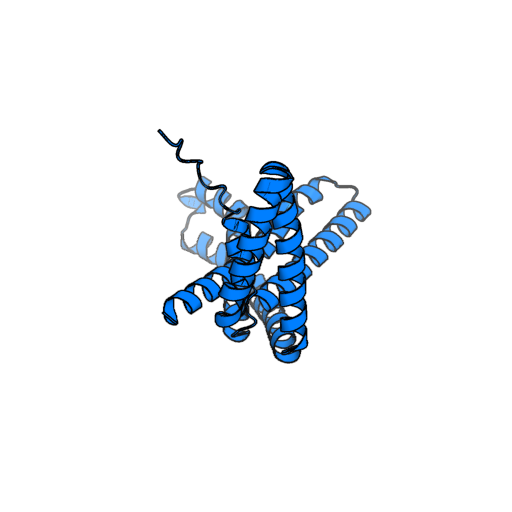9 1.00 93.19 89 LYS A C 1
ATOM 705 O O . LYS A 1 89 ? 6.476 -10.239 -16.447 1.00 93.19 89 LYS A O 1
ATOM 710 N N . VAL A 1 90 ? 4.235 -10.151 -16.262 1.00 94.56 90 VAL A N 1
ATOM 711 C CA . VAL A 1 90 ? 3.955 -9.947 -17.692 1.00 94.56 90 VAL A CA 1
ATOM 712 C C . VAL A 1 90 ? 4.179 -8.492 -18.109 1.00 94.56 90 VAL A C 1
ATOM 714 O O . VAL A 1 90 ? 4.849 -8.248 -19.104 1.00 94.56 90 VAL A O 1
ATOM 717 N N . LEU A 1 91 ? 3.657 -7.520 -17.353 1.00 92.12 91 LEU A N 1
ATOM 718 C CA . LEU A 1 91 ? 3.720 -6.100 -17.725 1.00 92.12 91 LEU A CA 1
ATOM 719 C C . LEU A 1 91 ? 5.108 -5.483 -17.534 1.00 92.12 91 LEU A C 1
ATOM 721 O O . LEU A 1 91 ? 5.516 -4.641 -18.325 1.00 92.12 91 LEU A O 1
ATOM 725 N N . GLY A 1 92 ? 5.836 -5.892 -16.496 1.00 90.19 92 GLY A N 1
ATOM 726 C CA . GLY A 1 92 ? 7.129 -5.307 -16.139 1.00 90.19 92 GLY A CA 1
ATOM 727 C C . GLY A 1 92 ? 8.157 -5.284 -17.268 1.00 90.19 92 GLY A C 1
ATOM 728 O O . GLY A 1 92 ? 8.636 -4.207 -17.609 1.00 90.19 92 GLY A O 1
ATOM 729 N N . PRO A 1 93 ? 8.480 -6.442 -17.872 1.00 93.00 93 PRO A N 1
ATOM 730 C CA . PRO A 1 93 ? 9.459 -6.521 -18.956 1.00 93.00 93 PRO A CA 1
ATOM 731 C C . PRO A 1 93 ? 9.082 -5.720 -20.208 1.00 93.00 93 PRO A C 1
ATOM 733 O O . PRO A 1 93 ? 9.939 -5.469 -21.047 1.00 93.00 93 PRO A O 1
ATOM 736 N N . LEU A 1 94 ? 7.812 -5.327 -20.354 1.00 91.56 94 LEU A N 1
ATOM 737 C CA . LEU A 1 94 ? 7.334 -4.560 -21.504 1.00 91.56 94 LEU A CA 1
ATOM 738 C C . LEU A 1 94 ? 7.576 -3.053 -21.354 1.00 91.56 94 LEU A C 1
ATOM 740 O O . LEU A 1 94 ? 7.527 -2.342 -22.355 1.00 91.56 94 LEU A O 1
ATOM 744 N N . VAL A 1 95 ? 7.848 -2.562 -20.139 1.00 89.50 95 VAL A N 1
ATOM 745 C CA . VAL A 1 95 ? 7.996 -1.125 -19.857 1.00 89.50 95 VAL A CA 1
ATOM 746 C C . VAL A 1 95 ? 9.180 -0.525 -20.601 1.00 89.50 95 VAL A C 1
ATOM 748 O O . VAL A 1 95 ? 9.006 0.434 -21.350 1.00 89.50 95 VAL A O 1
ATOM 751 N N . GLU A 1 96 ? 10.376 -1.085 -20.417 1.00 86.81 96 GLU A N 1
ATOM 752 C CA . GLU A 1 96 ? 11.593 -0.527 -21.012 1.00 86.81 96 GLU A CA 1
AT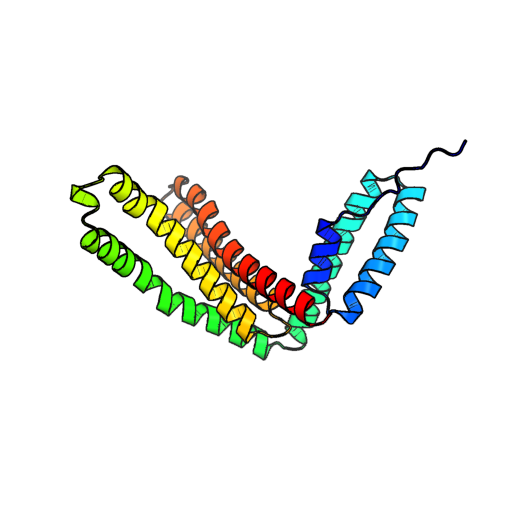OM 753 C C . GLU A 1 96 ? 11.538 -0.536 -22.551 1.00 86.81 96 GLU A C 1
ATOM 755 O O . GLU A 1 96 ? 11.714 0.534 -23.140 1.00 86.81 96 GLU A O 1
ATOM 760 N N . PRO A 1 97 ? 11.203 -1.656 -23.235 1.00 90.31 97 PRO A N 1
ATOM 761 C CA . PRO A 1 97 ? 11.093 -1.658 -24.693 1.00 90.31 97 PRO A CA 1
ATOM 762 C C . PRO A 1 97 ? 10.034 -0.683 -25.213 1.00 90.31 97 PRO A C 1
ATOM 764 O O . PRO A 1 97 ? 10.267 -0.006 -26.211 1.00 90.31 97 PRO A O 1
ATOM 767 N N . ALA A 1 98 ? 8.885 -0.573 -24.536 1.00 88.12 98 ALA A N 1
ATOM 768 C CA . ALA A 1 98 ? 7.835 0.361 -24.933 1.00 88.12 98 ALA A CA 1
ATOM 769 C C . ALA A 1 98 ? 8.285 1.823 -24.794 1.00 88.12 98 ALA A C 1
ATOM 771 O O . ALA A 1 98 ? 8.009 2.634 -25.679 1.00 88.12 98 ALA A O 1
ATOM 772 N N . MET A 1 99 ? 9.010 2.156 -23.722 1.00 85.25 99 MET A N 1
ATOM 773 C CA . MET A 1 99 ? 9.575 3.491 -23.519 1.00 85.25 99 MET A CA 1
ATOM 774 C C . MET A 1 99 ? 10.612 3.831 -24.588 1.00 85.25 99 MET A C 1
ATOM 776 O O . MET A 1 99 ? 10.543 4.911 -25.174 1.00 85.25 99 MET A O 1
ATOM 780 N N . PHE A 1 100 ? 11.530 2.915 -24.902 1.00 86.25 100 PHE A N 1
ATOM 781 C CA . PHE A 1 100 ? 12.515 3.142 -25.962 1.00 86.25 100 PHE A CA 1
ATOM 782 C C . PHE A 1 100 ? 11.865 3.276 -27.339 1.00 86.25 100 PHE A C 1
ATOM 784 O O . PHE A 1 100 ? 12.181 4.220 -28.060 1.00 86.25 100 PHE A O 1
ATOM 791 N N . ALA A 1 101 ? 10.890 2.423 -27.664 1.00 88.94 101 ALA A N 1
ATOM 792 C CA . ALA A 1 101 ? 10.131 2.534 -28.907 1.00 88.94 101 ALA A CA 1
ATOM 793 C C . ALA A 1 101 ? 9.384 3.876 -29.010 1.00 88.94 101 ALA A C 1
ATOM 795 O O . ALA A 1 101 ? 9.317 4.476 -30.084 1.00 88.94 101 ALA A O 1
ATOM 796 N N . LEU A 1 102 ? 8.841 4.385 -27.898 1.00 85.88 102 LEU A N 1
ATOM 797 C CA . LEU A 1 102 ? 8.190 5.696 -27.851 1.00 85.88 102 LEU A CA 1
ATOM 798 C C . LEU A 1 102 ? 9.190 6.841 -28.073 1.00 85.88 102 LEU A C 1
ATOM 800 O O . LEU A 1 102 ? 8.896 7.769 -28.831 1.00 85.88 102 LEU A O 1
ATOM 804 N N . ILE A 1 103 ? 10.362 6.781 -27.436 1.00 84.56 103 ILE A N 1
ATOM 805 C CA . ILE A 1 103 ? 11.439 7.774 -27.585 1.00 84.56 103 ILE A CA 1
ATOM 806 C C . ILE A 1 103 ? 11.946 7.811 -29.030 1.00 84.56 103 ILE A C 1
ATOM 808 O O . ILE A 1 103 ? 12.080 8.891 -29.607 1.00 84.56 103 ILE A O 1
ATOM 812 N N . GLU A 1 104 ? 12.195 6.643 -29.619 1.00 85.88 104 GLU A N 1
ATOM 813 C CA . GLU A 1 104 ? 12.668 6.507 -30.997 1.00 85.88 104 GLU A CA 1
ATOM 814 C C . GLU A 1 104 ? 11.633 7.058 -31.982 1.00 85.88 104 GLU A C 1
ATOM 816 O O . GLU A 1 104 ? 11.938 7.930 -32.797 1.00 85.88 104 GLU A O 1
ATOM 821 N N . ARG A 1 105 ? 10.366 6.650 -31.833 1.00 87.50 105 ARG A N 1
ATOM 822 C CA . ARG A 1 105 ? 9.265 7.110 -32.690 1.00 87.50 105 ARG A CA 1
ATOM 823 C C . ARG A 1 105 ? 9.052 8.623 -32.641 1.00 87.50 105 ARG A C 1
ATOM 825 O O . ARG A 1 105 ? 8.598 9.209 -33.620 1.00 87.50 105 ARG A O 1
ATOM 832 N N . SER A 1 106 ? 9.330 9.256 -31.506 1.00 80.50 106 SER A N 1
ATOM 833 C CA . SER A 1 106 ? 9.105 10.691 -31.305 1.00 80.50 106 SER A CA 1
ATOM 834 C C . SER A 1 106 ? 10.295 11.572 -31.708 1.00 80.50 106 SER A C 1
ATOM 836 O O . SER A 1 106 ? 10.188 12.794 -31.604 1.00 80.50 106 SER A O 1
ATOM 838 N N . GLN A 1 107 ? 11.409 10.989 -32.182 1.00 80.19 107 GLN A N 1
ATOM 839 C CA . GLN A 1 107 ? 12.651 11.705 -32.530 1.00 80.19 107 GLN A CA 1
ATOM 840 C C . GLN A 1 107 ? 13.124 12.664 -31.415 1.00 80.19 107 GLN A C 1
ATOM 842 O O . GLN A 1 107 ? 13.756 13.694 -31.673 1.00 80.19 107 GLN A O 1
ATOM 847 N N . LEU A 1 108 ? 12.810 12.351 -30.149 1.00 73.50 108 LEU A N 1
ATOM 848 C CA . LEU A 1 108 ? 13.068 13.246 -29.014 1.00 73.50 108 LEU A CA 1
ATOM 849 C C . LEU A 1 108 ? 14.557 13.502 -28.801 1.00 73.50 108 LEU A C 1
ATOM 851 O O . LEU A 1 108 ? 14.927 14.582 -28.343 1.00 73.50 108 LEU A O 1
ATOM 855 N N . LEU A 1 109 ? 15.402 12.535 -29.158 1.00 72.44 109 LEU A N 1
ATOM 856 C CA . LEU A 1 109 ? 16.851 12.676 -29.086 1.00 72.44 109 LEU A CA 1
ATOM 857 C C . LEU A 1 109 ? 17.350 13.836 -29.961 1.00 72.44 109 LEU A C 1
ATOM 859 O O . LEU A 1 109 ? 18.180 14.622 -29.512 1.00 72.44 109 LEU A O 1
ATOM 863 N N . GLU A 1 110 ? 16.812 13.960 -31.175 1.00 74.75 110 GLU A N 1
ATOM 864 C CA . GLU A 1 110 ? 17.256 14.943 -32.168 1.00 74.75 110 GLU A CA 1
ATOM 865 C C . GLU A 1 110 ? 16.674 16.335 -31.906 1.00 74.75 110 GLU A C 1
ATOM 867 O O . GLU A 1 110 ? 17.349 17.341 -32.114 1.00 74.75 110 GLU A O 1
ATOM 872 N N . ARG A 1 111 ? 15.424 16.412 -31.428 1.00 74.69 111 ARG A N 1
ATOM 873 C CA . ARG A 1 111 ? 14.714 17.693 -31.260 1.00 74.69 111 ARG A CA 1
ATOM 874 C C . ARG A 1 111 ? 14.818 18.278 -29.853 1.00 74.69 111 ARG A C 1
ATOM 876 O O . ARG A 1 111 ? 14.853 19.496 -29.704 1.00 74.69 111 ARG A O 1
ATOM 883 N N . HIS A 1 112 ? 14.866 17.436 -28.817 1.00 80.81 112 HIS A N 1
ATOM 884 C CA . HIS A 1 112 ? 14.766 17.861 -27.418 1.00 80.81 112 HIS A CA 1
ATOM 885 C C . HIS A 1 112 ? 15.584 16.963 -26.477 1.00 80.81 112 HIS A C 1
ATOM 887 O O . HIS A 1 112 ? 15.040 16.204 -25.673 1.00 80.81 112 HIS A O 1
ATOM 893 N N . PHE A 1 113 ? 16.910 17.115 -26.500 1.00 81.50 113 PHE A N 1
ATOM 894 C CA . PHE A 1 113 ? 17.837 16.339 -25.662 1.00 81.50 113 PHE A CA 1
ATOM 895 C C . PHE A 1 113 ? 17.499 16.356 -24.156 1.00 81.50 113 PHE A C 1
ATOM 897 O O . PHE A 1 113 ? 17.707 15.368 -23.452 1.00 81.50 113 PHE A O 1
ATOM 904 N N . GLY A 1 114 ? 16.930 17.456 -23.647 1.00 82.62 114 GLY A N 1
ATOM 905 C CA . GLY A 1 114 ? 16.439 17.535 -22.266 1.00 82.62 114 GLY A CA 1
ATOM 906 C C . GLY A 1 114 ? 15.279 16.573 -21.979 1.00 82.62 114 GLY A C 1
ATOM 907 O O . GLY A 1 114 ? 15.295 15.882 -20.962 1.00 82.62 114 GLY A O 1
ATOM 908 N N . ALA A 1 115 ? 14.316 16.467 -22.898 1.00 79.06 115 ALA A N 1
ATOM 909 C CA . ALA A 1 115 ? 13.202 15.528 -22.785 1.00 79.06 115 ALA A CA 1
ATOM 910 C C . ALA A 1 115 ? 13.693 14.076 -22.877 1.00 79.06 115 ALA A C 1
ATOM 912 O O . ALA A 1 115 ? 13.268 13.239 -22.087 1.00 79.06 115 ALA A O 1
ATOM 913 N N . TYR A 1 116 ? 14.656 13.793 -23.760 1.00 82.31 116 TYR A N 1
ATOM 914 C CA . TYR A 1 116 ? 15.311 12.485 -23.820 1.00 82.31 116 TYR A CA 1
ATOM 915 C C . TYR A 1 116 ? 15.933 12.084 -22.471 1.00 82.31 116 TYR A C 1
ATOM 917 O O . TYR A 1 116 ? 15.625 11.011 -21.955 1.00 82.31 116 TYR A O 1
ATOM 925 N N . LYS A 1 117 ? 16.748 12.954 -21.848 1.00 83.00 117 LYS A N 1
ATOM 926 C CA . LYS A 1 117 ? 17.346 12.668 -20.528 1.00 83.00 117 LYS A CA 1
ATOM 927 C C . LYS A 1 117 ? 16.297 12.432 -19.448 1.00 83.00 117 LYS A C 1
ATOM 929 O O . LYS A 1 117 ? 16.502 11.585 -18.582 1.00 83.00 117 LYS A O 1
ATOM 934 N N . PHE A 1 118 ? 15.195 13.179 -19.482 1.00 85.38 118 PHE A N 1
ATOM 935 C CA . PHE A 1 118 ? 14.095 12.987 -18.544 1.00 85.38 118 PHE A CA 1
ATOM 936 C C . PHE A 1 118 ? 13.463 11.602 -18.719 1.00 85.38 118 PHE A C 1
ATOM 938 O O . PHE A 1 118 ? 13.359 10.857 -17.747 1.00 85.38 118 PHE A O 1
ATOM 945 N N . PHE A 1 119 ? 13.114 11.215 -19.949 1.00 81.50 119 PHE A N 1
ATOM 946 C CA . PHE A 1 119 ? 12.489 9.919 -20.215 1.00 81.50 119 PHE A CA 1
ATOM 947 C C . PHE A 1 119 ? 13.420 8.733 -19.942 1.00 81.50 119 PHE A C 1
ATOM 949 O O . PHE A 1 119 ? 12.971 7.737 -19.384 1.00 81.50 119 PHE A O 1
ATOM 956 N N . ALA A 1 120 ? 14.708 8.861 -20.267 1.00 78.44 120 ALA A N 1
ATOM 957 C CA . ALA A 1 120 ? 15.714 7.828 -20.025 1.00 78.44 120 ALA A CA 1
ATOM 958 C C . ALA A 1 120 ? 16.100 7.667 -18.543 1.00 78.44 120 ALA A C 1
ATOM 960 O O . ALA A 1 120 ? 16.705 6.663 -18.181 1.00 78.44 120 ALA A O 1
ATOM 961 N N . SER A 1 121 ? 15.777 8.643 -17.688 1.00 82.69 121 SER A N 1
ATOM 962 C CA . SER A 1 121 ? 15.959 8.540 -16.237 1.00 82.69 121 SER A CA 1
ATOM 963 C C . SER A 1 121 ? 14.606 8.409 -15.534 1.00 82.69 121 SER A C 1
ATOM 965 O O . SER A 1 121 ? 14.091 7.312 -15.354 1.00 82.69 121 SER A O 1
ATOM 967 N N . THR A 1 122 ? 13.981 9.541 -15.222 1.00 84.75 122 THR A N 1
ATOM 968 C CA . THR A 1 122 ? 12.746 9.643 -14.430 1.00 84.75 122 THR A CA 1
ATOM 969 C C . THR A 1 122 ? 11.546 8.985 -15.120 1.00 84.75 122 THR A C 1
ATOM 971 O O . THR A 1 122 ? 10.630 8.509 -14.454 1.00 84.75 122 THR A O 1
ATOM 974 N N . GLY A 1 123 ? 11.532 8.943 -16.456 1.00 85.38 123 GLY A N 1
ATOM 975 C CA . GLY A 1 123 ? 10.451 8.317 -17.220 1.00 85.38 123 GLY A CA 1
ATOM 976 C C . GLY A 1 123 ? 10.311 6.818 -16.962 1.00 85.38 123 GLY A C 1
ATOM 977 O O . GLY A 1 123 ? 9.186 6.327 -16.899 1.00 85.38 123 GLY A O 1
ATOM 978 N N . ILE A 1 124 ? 11.423 6.104 -16.760 1.00 85.25 124 ILE A N 1
ATOM 979 C CA . ILE A 1 124 ? 11.409 4.668 -16.445 1.00 85.25 124 ILE A CA 1
ATOM 980 C C . ILE A 1 124 ? 10.790 4.440 -15.061 1.00 85.25 124 ILE A C 1
ATOM 982 O O . ILE A 1 124 ? 9.899 3.603 -14.918 1.00 85.25 124 ILE A O 1
ATOM 986 N N . ASP A 1 125 ? 11.183 5.235 -14.065 1.00 87.75 125 ASP A N 1
ATOM 987 C CA . ASP A 1 125 ? 10.629 5.148 -12.708 1.00 87.75 125 ASP A CA 1
ATOM 988 C C . ASP A 1 125 ? 9.127 5.478 -12.687 1.00 87.75 125 ASP A C 1
ATOM 990 O O . ASP A 1 125 ? 8.328 4.766 -12.077 1.00 87.75 125 ASP A O 1
ATOM 994 N N . ALA A 1 126 ? 8.705 6.511 -13.424 1.00 89.00 126 ALA A N 1
ATOM 995 C CA . ALA A 1 126 ? 7.291 6.855 -13.566 1.00 89.00 126 ALA A CA 1
ATOM 996 C C . ALA A 1 126 ? 6.484 5.745 -14.264 1.00 89.00 126 ALA A C 1
ATOM 998 O O . ALA A 1 126 ? 5.345 5.467 -13.883 1.00 89.00 126 ALA A O 1
ATOM 999 N N . ALA A 1 127 ? 7.065 5.088 -15.271 1.00 90.38 127 ALA A N 1
ATOM 1000 C CA . ALA A 1 127 ? 6.423 3.976 -15.960 1.00 90.38 127 ALA A CA 1
ATOM 1001 C C . ALA A 1 127 ? 6.309 2.731 -15.063 1.00 90.38 127 ALA A C 1
ATOM 1003 O O . ALA A 1 127 ? 5.280 2.053 -15.089 1.00 90.38 127 ALA A O 1
ATOM 1004 N N . HIS A 1 128 ? 7.304 2.462 -14.212 1.00 90.81 128 HIS A N 1
ATOM 1005 C CA . HIS A 1 128 ? 7.201 1.430 -13.179 1.00 90.81 128 HIS A CA 1
ATOM 1006 C C . HIS A 1 128 ? 6.065 1.718 -12.200 1.00 90.81 128 HIS A C 1
ATOM 1008 O O . HIS A 1 128 ? 5.203 0.853 -12.015 1.00 90.81 128 HIS A O 1
ATOM 1014 N N . LEU A 1 129 ? 5.990 2.942 -11.671 1.00 94.00 129 LEU A N 1
ATOM 1015 C CA . LEU A 1 129 ? 4.903 3.367 -10.787 1.00 94.00 129 LEU A CA 1
ATOM 1016 C C . LEU A 1 129 ? 3.530 3.141 -11.443 1.00 94.00 129 LEU A C 1
ATOM 1018 O O . LEU A 1 129 ? 2.608 2.619 -10.812 1.00 94.00 129 LEU A O 1
ATOM 1022 N N . LEU A 1 130 ? 3.398 3.484 -12.730 1.00 94.38 130 LEU A N 1
ATOM 1023 C CA . LEU A 1 130 ? 2.173 3.267 -13.498 1.00 94.38 130 LEU A CA 1
ATOM 1024 C C . LEU A 1 130 ? 1.824 1.777 -13.623 1.00 94.38 130 LEU A C 1
ATOM 1026 O O . LEU A 1 130 ? 0.662 1.411 -13.452 1.00 94.38 130 LEU A O 1
ATOM 1030 N N . VAL A 1 131 ? 2.800 0.900 -13.876 1.00 95.12 131 VAL A N 1
ATOM 1031 C CA . VAL A 1 131 ? 2.557 -0.553 -13.906 1.00 95.12 131 VAL A CA 1
ATOM 1032 C C . VAL A 1 131 ? 2.075 -1.059 -12.553 1.00 95.12 131 VAL A C 1
ATOM 1034 O O . VAL A 1 131 ? 1.118 -1.829 -12.505 1.00 95.12 131 VAL A O 1
ATOM 1037 N N . PHE A 1 132 ? 2.687 -0.626 -11.452 1.00 96.88 132 PHE A N 1
ATOM 1038 C CA . PHE A 1 132 ? 2.252 -1.014 -10.110 1.00 96.88 132 PHE A CA 1
ATOM 1039 C C . PHE A 1 132 ? 0.845 -0.503 -9.776 1.00 96.88 132 PHE A C 1
ATOM 1041 O O . PHE A 1 132 ? 0.051 -1.234 -9.180 1.00 96.88 132 PHE A O 1
ATOM 1048 N N . LEU A 1 133 ? 0.492 0.697 -10.241 1.00 97.31 133 LEU A N 1
ATOM 1049 C CA . LEU A 1 133 ? -0.868 1.225 -10.151 1.00 97.31 133 LEU A CA 1
ATOM 1050 C C . LEU A 1 133 ? -1.866 0.360 -10.947 1.00 97.31 133 LEU A C 1
ATOM 1052 O O . LEU A 1 133 ? -2.919 -0.001 -10.424 1.00 97.31 133 LEU A O 1
ATOM 1056 N N . ILE A 1 134 ? -1.530 -0.027 -12.184 1.00 96.50 134 ILE A N 1
ATOM 1057 C CA . ILE A 1 134 ? -2.358 -0.914 -13.025 1.00 96.50 134 ILE A CA 1
ATOM 1058 C C . ILE A 1 134 ? -2.536 -2.283 -12.362 1.00 96.50 134 ILE A C 1
ATOM 1060 O O . ILE A 1 134 ? -3.656 -2.789 -12.287 1.00 96.50 134 ILE A O 1
ATOM 1064 N N . VAL A 1 135 ? -1.456 -2.869 -11.839 1.00 97.50 135 VAL A N 1
ATOM 1065 C CA . VAL A 1 135 ? -1.501 -4.129 -11.080 1.00 97.50 135 VAL A CA 1
ATOM 1066 C C . VAL A 1 135 ? -2.458 -3.991 -9.898 1.00 97.50 135 VAL A C 1
ATOM 1068 O O . VAL A 1 135 ? -3.335 -4.835 -9.727 1.00 97.50 135 VAL A O 1
ATOM 1071 N N . GLY A 1 136 ? -2.348 -2.907 -9.127 1.00 97.31 136 GLY A N 1
ATOM 1072 C CA . GLY A 1 136 ? -3.254 -2.622 -8.018 1.00 97.31 136 GLY A CA 1
ATOM 1073 C C . GLY A 1 136 ? -4.720 -2.528 -8.447 1.00 97.31 136 GLY A C 1
ATOM 1074 O O . GLY A 1 136 ? -5.580 -3.097 -7.778 1.00 97.31 136 GLY A O 1
ATOM 1075 N N . PHE A 1 137 ? -5.015 -1.893 -9.586 1.00 97.75 137 PHE A N 1
ATOM 1076 C CA . PHE A 1 137 ? -6.377 -1.824 -10.124 1.00 97.75 137 PHE A CA 1
ATOM 1077 C C . PHE A 1 137 ? -6.919 -3.201 -10.496 1.00 97.75 137 PHE A C 1
ATOM 1079 O O . PHE A 1 137 ? -8.035 -3.537 -10.106 1.00 97.75 137 PHE A O 1
ATOM 1086 N N . VAL A 1 138 ? -6.138 -4.012 -11.212 1.00 96.56 138 VAL A N 1
ATOM 1087 C CA . VAL A 1 138 ? -6.551 -5.370 -11.596 1.00 96.56 138 VAL A CA 1
ATOM 1088 C C . VAL A 1 138 ? -6.834 -6.212 -10.352 1.00 96.56 138 VAL A C 1
ATOM 1090 O O . VAL A 1 138 ? -7.891 -6.833 -10.258 1.00 96.56 138 VAL A O 1
ATOM 1093 N N . VAL A 1 139 ? -5.937 -6.173 -9.364 1.00 97.06 139 VAL A N 1
ATOM 1094 C CA . VAL A 1 139 ? -6.090 -6.893 -8.091 1.00 97.06 139 VAL A CA 1
ATOM 1095 C C . VAL A 1 139 ? -7.344 -6.433 -7.352 1.00 97.06 139 VAL A C 1
ATOM 1097 O O . VAL A 1 139 ? -8.140 -7.269 -6.935 1.00 97.06 139 VAL A O 1
ATOM 1100 N N . ALA A 1 140 ? -7.561 -5.123 -7.228 1.00 96.19 140 ALA A N 1
ATOM 1101 C CA . ALA A 1 140 ? -8.719 -4.565 -6.533 1.00 96.19 140 ALA A CA 1
ATOM 1102 C C . ALA A 1 140 ? -10.053 -4.896 -7.224 1.00 96.19 140 ALA A C 1
ATOM 1104 O O . ALA A 1 140 ? -11.061 -5.150 -6.562 1.00 96.19 140 ALA A O 1
ATOM 1105 N N . LEU A 1 141 ? -10.073 -4.916 -8.559 1.00 94.75 141 LEU A N 1
ATOM 1106 C CA . LEU A 1 141 ? -11.260 -5.292 -9.325 1.00 94.75 141 LEU A CA 1
ATOM 1107 C C . LEU A 1 141 ? -11.612 -6.768 -9.108 1.00 94.75 141 LEU A C 1
ATOM 1109 O O . LEU A 1 141 ? -12.766 -7.064 -8.802 1.00 94.75 141 LEU A O 1
ATOM 1113 N N . VAL A 1 142 ? -10.622 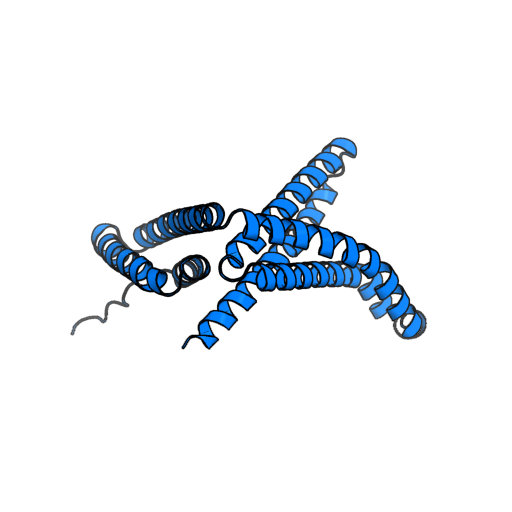-7.663 -9.195 1.00 94.19 142 VAL A N 1
ATOM 1114 C CA . VAL A 1 142 ? -10.800 -9.115 -9.006 1.00 94.19 142 VAL A CA 1
ATOM 1115 C C . VAL A 1 142 ? -11.164 -9.464 -7.562 1.00 94.19 142 VAL A C 1
ATOM 1117 O O . VAL A 1 142 ? -12.019 -10.313 -7.330 1.00 94.19 142 VAL A O 1
ATOM 1120 N N . ALA A 1 143 ? -10.549 -8.799 -6.585 1.00 92.44 143 ALA A N 1
ATOM 1121 C CA . ALA A 1 143 ? -10.727 -9.096 -5.167 1.00 92.44 143 ALA A CA 1
ATOM 1122 C C . ALA A 1 143 ? -12.120 -8.740 -4.614 1.00 92.44 143 ALA A C 1
ATOM 1124 O O . ALA A 1 143 ? -12.439 -9.133 -3.492 1.00 92.44 143 ALA A O 1
ATOM 1125 N N . GLY A 1 144 ? -12.968 -8.028 -5.370 1.00 90.19 144 GLY A N 1
ATOM 1126 C CA . GLY A 1 144 ? -14.319 -7.693 -4.912 1.00 90.19 144 GLY A CA 1
ATOM 1127 C C . GLY A 1 144 ? -14.270 -6.973 -3.564 1.00 90.19 144 GLY A C 1
ATOM 1128 O O . GLY A 1 144 ? -13.483 -6.052 -3.420 1.00 90.19 144 GLY A O 1
ATOM 1129 N N . GLU A 1 145 ? -15.058 -7.412 -2.586 1.00 88.75 145 GLU A N 1
ATOM 1130 C CA . GLU A 1 145 ? -15.193 -6.787 -1.255 1.00 88.75 145 GLU A CA 1
ATOM 1131 C C . GLU A 1 145 ? -13.953 -6.872 -0.346 1.00 88.75 145 GLU A C 1
ATOM 1133 O O . GLU A 1 145 ? -13.933 -6.238 0.709 1.00 88.75 145 GLU A O 1
ATOM 1138 N N . VAL A 1 146 ? -12.941 -7.666 -0.717 1.00 90.81 146 VAL A N 1
ATOM 1139 C CA . VAL A 1 146 ? -11.661 -7.749 0.011 1.00 90.81 146 VAL A CA 1
ATOM 1140 C C . VAL A 1 146 ? -10.551 -6.984 -0.713 1.00 90.81 146 VAL A C 1
ATOM 1142 O O . VAL A 1 146 ? -9.368 -7.284 -0.543 1.00 90.81 146 VAL A O 1
ATOM 1145 N N . GLU A 1 147 ? -10.911 -5.982 -1.522 1.00 94.88 147 GLU A N 1
ATOM 1146 C CA . GLU A 1 147 ? -9.976 -5.267 -2.391 1.00 94.88 147 GLU A CA 1
ATOM 1147 C C . GLU A 1 147 ? -8.843 -4.600 -1.616 1.00 94.88 147 GLU A C 1
ATOM 1149 O O . GLU A 1 147 ? -7.679 -4.792 -1.962 1.00 94.88 147 GLU A O 1
ATOM 1154 N N . ILE A 1 148 ? -9.166 -3.904 -0.522 1.00 95.88 148 ILE A N 1
ATOM 1155 C CA . ILE A 1 148 ? -8.176 -3.206 0.305 1.00 95.88 148 ILE A CA 1
ATOM 1156 C C . ILE A 1 148 ? -7.211 -4.200 0.949 1.00 95.88 148 ILE A C 1
ATOM 1158 O O . ILE A 1 148 ? -6.005 -3.951 0.999 1.00 95.88 148 ILE A O 1
ATOM 1162 N N . VAL A 1 149 ? -7.714 -5.347 1.409 1.00 94.88 149 VAL A N 1
ATOM 1163 C CA . VAL A 1 149 ? -6.897 -6.383 2.051 1.00 94.88 149 VAL A CA 1
ATOM 1164 C C . VAL A 1 149 ? -5.969 -7.036 1.036 1.00 94.88 149 VAL A C 1
ATOM 1166 O O . VAL A 1 149 ? -4.780 -7.182 1.314 1.00 94.88 149 VAL A O 1
ATOM 1169 N N . ALA A 1 150 ? -6.466 -7.363 -0.158 1.00 95.81 150 ALA A N 1
ATOM 1170 C CA . ALA A 1 150 ? -5.662 -7.959 -1.218 1.00 95.81 150 ALA A CA 1
ATOM 1171 C C . ALA A 1 150 ? -4.558 -7.006 -1.706 1.00 95.81 150 ALA A C 1
ATOM 1173 O O . ALA A 1 150 ? -3.391 -7.402 -1.757 1.00 95.81 150 ALA A O 1
ATOM 1174 N N . THR A 1 151 ? -4.883 -5.738 -1.988 1.00 97.31 151 THR A N 1
ATOM 1175 C CA . THR A 1 151 ? -3.887 -4.747 -2.430 1.00 97.31 151 THR A CA 1
ATOM 1176 C C . THR A 1 151 ? -2.868 -4.431 -1.342 1.00 97.31 151 THR A C 1
ATOM 1178 O O . THR A 1 151 ? -1.679 -4.335 -1.635 1.00 97.31 151 THR A O 1
ATOM 1181 N N . THR A 1 152 ? -3.296 -4.325 -0.079 1.00 96.31 152 THR A N 1
ATOM 1182 C CA . THR A 1 152 ? -2.380 -4.091 1.052 1.00 96.31 152 THR A CA 1
ATOM 1183 C C . THR A 1 152 ? -1.461 -5.287 1.268 1.00 96.31 152 THR A C 1
ATOM 1185 O O . THR A 1 152 ? -0.260 -5.111 1.448 1.00 96.31 152 THR A O 1
ATOM 1188 N N . THR A 1 153 ? -1.992 -6.509 1.189 1.00 95.88 153 THR A N 1
ATOM 1189 C CA . THR A 1 153 ? -1.192 -7.736 1.313 1.00 95.88 153 THR A CA 1
ATOM 1190 C C . THR A 1 153 ? -0.134 -7.807 0.216 1.00 95.88 153 THR A C 1
ATOM 1192 O O . THR A 1 153 ? 1.043 -8.007 0.511 1.00 95.88 153 THR A O 1
ATOM 1195 N N . LEU A 1 154 ? -0.523 -7.578 -1.041 1.00 96.88 154 LEU A N 1
ATOM 1196 C CA . LEU A 1 154 ? 0.407 -7.577 -2.169 1.00 96.88 154 LEU A CA 1
ATOM 1197 C C . LEU A 1 154 ? 1.489 -6.496 -2.015 1.00 96.88 154 LEU A C 1
ATOM 1199 O O . LEU A 1 154 ? 2.672 -6.785 -2.195 1.00 96.88 154 LEU A O 1
ATOM 1203 N N . ALA A 1 155 ? 1.100 -5.277 -1.633 1.00 97.19 155 ALA A N 1
ATOM 1204 C CA . ALA A 1 155 ? 2.025 -4.176 -1.381 1.00 97.19 155 ALA A CA 1
ATOM 1205 C C . ALA A 1 155 ? 3.022 -4.498 -0.260 1.00 97.19 155 ALA A C 1
ATOM 1207 O O . ALA A 1 155 ? 4.213 -4.239 -0.409 1.00 97.19 155 ALA A O 1
ATOM 1208 N N . MET A 1 156 ? 2.567 -5.113 0.836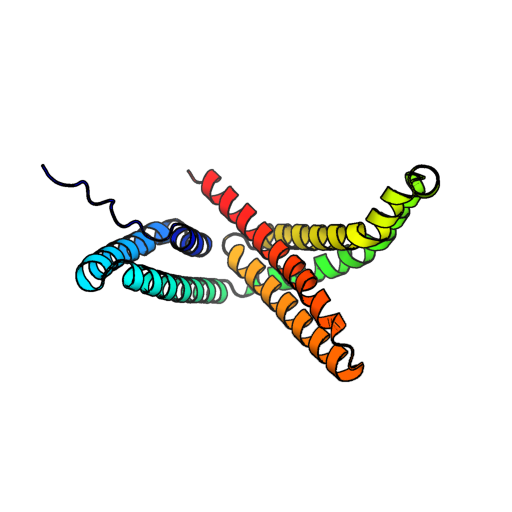 1.00 96.12 156 MET A N 1
ATOM 1209 C CA . MET A 1 156 ? 3.439 -5.530 1.937 1.00 96.12 156 MET A CA 1
ATOM 1210 C C . MET A 1 156 ? 4.444 -6.599 1.507 1.00 96.12 156 MET A C 1
ATOM 1212 O O . MET A 1 156 ? 5.598 -6.542 1.927 1.00 96.12 156 MET A O 1
ATOM 1216 N N . ILE A 1 157 ? 4.045 -7.545 0.649 1.00 96.44 157 ILE A N 1
ATOM 1217 C CA . ILE A 1 157 ? 4.978 -8.547 0.115 1.00 96.44 157 ILE A CA 1
ATOM 1218 C C . ILE A 1 157 ? 6.031 -7.870 -0.772 1.00 96.44 157 ILE A C 1
ATOM 1220 O O . ILE A 1 157 ? 7.219 -8.137 -0.599 1.00 96.44 157 ILE A O 1
ATOM 1224 N N . TYR A 1 158 ? 5.640 -6.962 -1.674 1.00 95.75 158 TYR A N 1
ATOM 1225 C CA . TYR A 1 158 ? 6.601 -6.212 -2.494 1.00 95.75 158 TYR A CA 1
ATOM 1226 C C . TYR A 1 158 ? 7.552 -5.358 -1.655 1.00 95.75 158 TYR A C 1
ATOM 1228 O O . TYR A 1 158 ? 8.761 -5.409 -1.875 1.00 95.75 158 TYR A O 1
ATOM 1236 N N . ALA A 1 159 ? 7.033 -4.647 -0.656 1.00 95.56 159 ALA A N 1
ATOM 1237 C CA . ALA A 1 159 ? 7.836 -3.872 0.279 1.00 95.56 159 ALA A CA 1
ATOM 1238 C C . ALA A 1 159 ? 8.842 -4.756 1.036 1.00 95.56 159 ALA A C 1
ATOM 1240 O O . ALA A 1 159 ? 10.021 -4.415 1.126 1.00 95.56 159 ALA A O 1
ATOM 1241 N N . ALA A 1 160 ? 8.411 -5.918 1.536 1.00 96.44 160 ALA A N 1
ATOM 1242 C CA . ALA A 1 160 ? 9.289 -6.859 2.229 1.00 96.44 160 ALA A CA 1
ATOM 1243 C C . ALA A 1 160 ? 10.381 -7.413 1.304 1.00 96.44 160 ALA A C 1
ATOM 1245 O O . ALA A 1 160 ? 11.553 -7.424 1.678 1.00 96.44 160 ALA A O 1
ATOM 1246 N N . MET A 1 161 ? 10.025 -7.817 0.081 1.00 95.38 161 MET A N 1
ATOM 1247 C CA . MET A 1 161 ? 11.001 -8.264 -0.917 1.00 95.38 161 MET A CA 1
ATOM 1248 C C . MET A 1 161 ? 12.006 -7.162 -1.263 1.00 95.38 161 MET A C 1
ATOM 1250 O O . MET A 1 161 ? 13.196 -7.449 -1.362 1.00 95.38 161 MET A O 1
ATOM 1254 N N . ALA A 1 162 ? 11.555 -5.912 -1.405 1.00 93.31 162 ALA A N 1
ATOM 1255 C CA . ALA A 1 162 ? 12.427 -4.772 -1.667 1.00 93.31 162 ALA A CA 1
ATOM 1256 C C . ALA A 1 162 ? 13.419 -4.545 -0.520 1.00 93.31 162 ALA A C 1
ATOM 1258 O O . ALA A 1 162 ? 14.612 -4.403 -0.769 1.00 93.31 162 ALA A O 1
ATOM 1259 N N . VAL A 1 163 ? 12.956 -4.593 0.735 1.00 94.56 163 VAL A N 1
ATOM 1260 C CA . VAL A 1 163 ? 13.832 -4.497 1.913 1.00 94.56 163 VAL A CA 1
ATOM 1261 C C . VAL A 1 163 ? 14.858 -5.629 1.924 1.00 94.56 163 VAL A C 1
ATOM 1263 O O . VAL A 1 163 ? 16.048 -5.362 2.077 1.00 94.56 163 VAL A O 1
ATOM 1266 N N . VAL A 1 164 ? 14.430 -6.879 1.721 1.00 94.88 164 VAL A N 1
ATOM 1267 C CA . VAL A 1 164 ? 15.332 -8.044 1.697 1.00 94.88 164 VAL A CA 1
ATOM 1268 C C . VAL A 1 164 ? 16.374 -7.911 0.585 1.00 94.88 164 VAL A C 1
ATOM 1270 O O . VAL A 1 164 ? 17.564 -8.089 0.843 1.00 94.88 164 VAL A O 1
ATOM 1273 N N . ALA A 1 165 ? 15.957 -7.543 -0.628 1.00 91.62 165 ALA A N 1
ATOM 1274 C CA . ALA A 1 165 ? 16.856 -7.344 -1.761 1.00 91.62 165 ALA A CA 1
ATOM 1275 C C . ALA A 1 165 ? 17.849 -6.200 -1.508 1.00 91.62 165 ALA A C 1
ATOM 1277 O O . ALA A 1 165 ? 19.044 -6.362 -1.747 1.00 91.62 165 ALA A O 1
ATOM 1278 N N . SER A 1 166 ? 17.387 -5.067 -0.975 1.00 91.12 166 SER A N 1
ATOM 1279 C CA . SER A 1 166 ? 18.250 -3.935 -0.631 1.00 91.12 166 SER A CA 1
ATOM 1280 C C . SER A 1 166 ? 19.268 -4.296 0.449 1.00 91.12 166 SER A C 1
ATOM 1282 O O . SER A 1 166 ? 20.445 -3.989 0.284 1.00 91.12 166 SER A O 1
ATOM 1284 N N . VAL A 1 167 ? 18.854 -4.979 1.522 1.00 92.12 167 VAL A N 1
ATOM 1285 C CA . VAL A 1 167 ? 19.770 -5.438 2.581 1.00 92.12 167 VAL A CA 1
ATOM 1286 C C . VAL A 1 167 ? 20.805 -6.404 2.015 1.00 92.12 167 VAL A C 1
ATOM 1288 O O . VAL A 1 167 ? 21.994 -6.245 2.286 1.00 92.12 167 VAL A O 1
ATOM 1291 N N . TYR A 1 168 ? 20.378 -7.360 1.186 1.00 94.00 168 TYR A N 1
ATOM 1292 C CA . TYR A 1 168 ? 21.281 -8.297 0.524 1.00 94.00 168 TYR A CA 1
ATOM 1293 C C . TYR A 1 168 ? 22.321 -7.566 -0.334 1.00 94.00 168 TYR A C 1
ATOM 1295 O O . TYR A 1 168 ? 23.520 -7.775 -0.147 1.00 94.00 168 TYR A O 1
ATOM 1303 N N . ILE A 1 169 ? 21.888 -6.645 -1.201 1.00 92.12 169 ILE A N 1
ATOM 1304 C CA . ILE A 1 169 ? 22.786 -5.867 -2.066 1.00 92.12 169 ILE A CA 1
ATOM 1305 C C . ILE A 1 169 ? 23.771 -5.055 -1.228 1.00 92.12 169 ILE A C 1
ATOM 1307 O O . ILE A 1 169 ? 24.972 -5.184 -1.433 1.00 92.12 169 ILE A O 1
ATOM 1311 N N . VAL A 1 170 ? 23.296 -4.286 -0.244 1.00 93.88 170 VAL A N 1
ATOM 1312 C CA . VAL A 1 170 ? 24.161 -3.465 0.622 1.00 93.88 170 VAL A CA 1
ATOM 1313 C C . VAL A 1 170 ? 25.170 -4.336 1.372 1.00 93.88 170 VAL A C 1
ATOM 1315 O O . VAL A 1 170 ? 26.341 -3.975 1.467 1.00 93.88 170 VAL A O 1
ATOM 1318 N N . SER A 1 171 ? 24.750 -5.504 1.865 1.00 94.50 171 SER A N 1
ATOM 1319 C CA . SER A 1 171 ? 25.652 -6.437 2.549 1.00 94.50 171 SER A CA 1
ATOM 1320 C C . SER A 1 171 ? 26.716 -7.028 1.616 1.00 94.50 171 SER A C 1
ATOM 1322 O O . SER A 1 171 ? 27.847 -7.252 2.045 1.00 94.50 171 SER A O 1
ATOM 1324 N N . SER A 1 172 ? 26.380 -7.226 0.337 1.00 95.12 172 SER A N 1
ATOM 1325 C CA . SER A 1 172 ? 27.272 -7.822 -0.659 1.00 95.12 172 SER A CA 1
ATOM 1326 C C . SER A 1 172 ? 28.213 -6.810 -1.313 1.00 95.12 172 SER A C 1
ATOM 1328 O O . SER A 1 172 ? 29.352 -7.157 -1.610 1.00 95.12 172 SER A O 1
ATOM 1330 N N . THR A 1 173 ? 27.760 -5.583 -1.577 1.00 93.69 173 THR A N 1
ATOM 1331 C CA . THR A 1 173 ? 28.527 -4.565 -2.318 1.00 93.69 173 THR A CA 1
ATOM 1332 C C . THR A 1 173 ? 29.154 -3.511 -1.413 1.00 93.69 173 THR A C 1
ATOM 1334 O O . THR A 1 173 ? 30.044 -2.789 -1.854 1.00 93.69 173 THR A O 1
ATOM 1337 N N . ARG A 1 174 ? 28.703 -3.413 -0.151 1.00 92.75 174 ARG A N 1
ATOM 1338 C CA . ARG A 1 174 ? 29.013 -2.326 0.799 1.00 92.75 174 ARG A CA 1
ATOM 1339 C C . ARG A 1 174 ? 28.618 -0.929 0.308 1.00 92.75 174 ARG A C 1
ATOM 1341 O O . ARG A 1 174 ? 29.045 0.063 0.894 1.00 92.75 174 ARG A O 1
ATOM 1348 N N . ASP A 1 175 ? 27.785 -0.840 -0.726 1.00 89.62 175 ASP A N 1
ATOM 1349 C CA . ASP A 1 175 ? 27.293 0.428 -1.256 1.00 89.62 175 ASP A CA 1
ATOM 1350 C C . ASP A 1 175 ? 25.964 0.813 -0.594 1.00 89.62 175 ASP A C 1
ATOM 1352 O O . ASP A 1 175 ? 24.891 0.316 -0.946 1.00 89.62 175 ASP A O 1
ATOM 1356 N N . SER A 1 176 ? 26.033 1.720 0.380 1.00 88.38 176 SER A N 1
ATOM 1357 C CA . SER A 1 176 ? 24.857 2.238 1.082 1.00 88.38 176 SER A CA 1
ATOM 1358 C C . SER A 1 176 ? 24.003 3.178 0.228 1.00 88.38 176 SER A C 1
ATOM 1360 O O . SER A 1 176 ? 22.847 3.416 0.588 1.00 88.38 176 SER A O 1
ATOM 1362 N N . ALA A 1 177 ? 24.495 3.660 -0.924 1.00 86.12 177 ALA A N 1
ATOM 1363 C CA . ALA A 1 177 ? 23.709 4.501 -1.830 1.00 86.12 177 ALA A CA 1
ATOM 1364 C C . ALA A 1 177 ? 22.465 3.766 -2.356 1.00 86.12 177 ALA A C 1
ATOM 1366 O O . ALA A 1 177 ? 21.446 4.389 -2.660 1.00 86.12 177 ALA A O 1
ATOM 1367 N N . MET A 1 178 ? 22.494 2.430 -2.376 1.00 80.31 178 MET A N 1
ATOM 1368 C CA . MET A 1 178 ? 21.348 1.599 -2.749 1.00 80.31 178 MET A CA 1
ATOM 1369 C C . MET A 1 178 ? 20.161 1.722 -1.787 1.00 80.31 178 MET A C 1
ATOM 1371 O O . MET A 1 178 ? 19.026 1.484 -2.200 1.00 80.31 178 MET A O 1
ATOM 1375 N N . LEU A 1 179 ? 20.372 2.160 -0.540 1.00 86.06 179 LEU A N 1
ATOM 1376 C CA . LEU A 1 179 ? 19.274 2.422 0.398 1.00 86.06 179 LEU A CA 1
ATOM 1377 C C . LEU A 1 179 ? 18.402 3.597 -0.049 1.00 86.06 179 LEU A C 1
ATOM 1379 O O . LEU A 1 179 ? 17.208 3.604 0.236 1.00 86.06 179 LEU A O 1
ATOM 1383 N N . TRP A 1 180 ? 18.948 4.557 -0.802 1.00 86.75 180 TRP A N 1
ATOM 1384 C CA . TRP A 1 180 ? 18.148 5.656 -1.343 1.00 86.75 180 TRP A CA 1
ATOM 1385 C C . TRP A 1 180 ? 17.083 5.151 -2.325 1.00 86.75 180 TRP A C 1
ATOM 1387 O O . TRP A 1 180 ? 15.948 5.627 -2.309 1.00 86.75 180 TRP A O 1
ATOM 1397 N N . ARG A 1 181 ? 17.403 4.114 -3.113 1.00 85.12 181 ARG A N 1
ATOM 1398 C CA . ARG A 1 181 ? 16.455 3.486 -4.052 1.00 85.12 181 ARG A CA 1
ATOM 1399 C C . ARG A 1 181 ? 15.284 2.795 -3.355 1.00 85.12 181 ARG A C 1
ATOM 1401 O O . ARG A 1 181 ? 14.246 2.601 -3.976 1.00 85.12 181 ARG A O 1
ATOM 1408 N N . LEU A 1 182 ? 15.408 2.482 -2.066 1.00 89.25 182 LEU A N 1
ATOM 1409 C CA . LEU A 1 182 ? 14.321 1.889 -1.292 1.00 89.25 182 LEU A CA 1
ATOM 1410 C C . LEU A 1 182 ? 13.086 2.803 -1.242 1.00 89.25 182 LEU A C 1
ATOM 1412 O O . LEU A 1 182 ? 11.961 2.312 -1.249 1.00 89.25 182 LEU A O 1
ATOM 1416 N N . THR A 1 183 ? 13.284 4.126 -1.260 1.00 88.81 183 THR A N 1
ATOM 1417 C CA . THR A 1 183 ? 12.176 5.095 -1.319 1.00 88.81 183 THR A CA 1
ATOM 1418 C C . THR A 1 183 ? 11.315 4.914 -2.572 1.00 88.81 183 THR A C 1
ATOM 1420 O O . THR A 1 183 ? 10.089 4.946 -2.475 1.00 88.81 183 THR A O 1
ATOM 1423 N N . TRP A 1 184 ? 11.934 4.619 -3.719 1.00 88.38 184 TRP A N 1
ATOM 1424 C CA . TRP A 1 184 ? 11.232 4.326 -4.969 1.00 88.38 184 TRP A CA 1
ATOM 1425 C C . TRP A 1 184 ? 10.477 2.996 -4.915 1.00 88.38 184 TRP A C 1
ATOM 1427 O O . TRP A 1 184 ? 9.312 2.941 -5.297 1.00 88.38 184 TRP A O 1
ATOM 1437 N N . TYR A 1 185 ? 11.063 1.948 -4.332 1.00 90.00 185 TYR A N 1
ATOM 1438 C CA . TYR A 1 185 ? 10.353 0.672 -4.158 1.00 90.00 185 TYR A CA 1
ATOM 1439 C C . TYR A 1 185 ? 9.146 0.776 -3.211 1.00 90.00 185 TYR A C 1
ATOM 1441 O O . TYR A 1 185 ? 8.138 0.079 -3.378 1.00 90.00 185 TYR A O 1
ATOM 1449 N N . PHE A 1 186 ? 9.206 1.668 -2.219 1.00 93.88 186 PHE A N 1
ATOM 1450 C CA . PHE A 1 186 ? 8.035 1.977 -1.401 1.00 93.88 186 PHE A CA 1
ATOM 1451 C C . PHE A 1 186 ? 6.972 2.761 -2.174 1.00 93.88 186 PHE A C 1
ATOM 1453 O O . PHE A 1 186 ? 5.787 2.543 -1.924 1.00 93.88 186 PHE A O 1
ATOM 1460 N N . ALA A 1 187 ? 7.357 3.613 -3.130 1.00 94.25 187 ALA A N 1
ATOM 1461 C CA . ALA A 1 187 ? 6.404 4.296 -4.005 1.00 94.25 187 ALA A CA 1
ATOM 1462 C C . ALA A 1 187 ? 5.616 3.298 -4.873 1.00 94.25 187 ALA A C 1
ATOM 1464 O O . ALA A 1 187 ? 4.394 3.411 -4.966 1.00 94.25 187 ALA A O 1
ATOM 1465 N N . ASP A 1 188 ? 6.277 2.266 -5.406 1.00 94.19 188 ASP A N 1
ATOM 1466 C CA . ASP A 1 188 ? 5.627 1.167 -6.137 1.00 94.19 188 ASP A CA 1
ATOM 1467 C C . ASP A 1 188 ? 4.601 0.425 -5.266 1.00 94.19 188 ASP A C 1
ATOM 1469 O O . ASP A 1 188 ? 3.454 0.195 -5.661 1.00 94.19 188 ASP A O 1
ATOM 1473 N N . SER A 1 189 ? 4.990 0.094 -4.033 1.00 96.25 189 SER A N 1
ATOM 1474 C CA . SER A 1 189 ? 4.103 -0.574 -3.072 1.00 96.25 189 SER A CA 1
ATOM 1475 C C . SER A 1 189 ? 2.912 0.317 -2.698 1.00 96.25 189 SER A C 1
ATOM 1477 O O . SER A 1 189 ? 1.775 -0.149 -2.613 1.00 96.25 189 SER A O 1
ATOM 1479 N N . PHE A 1 190 ? 3.149 1.619 -2.527 1.00 96.56 190 PHE A N 1
ATOM 1480 C CA . PHE A 1 190 ? 2.103 2.602 -2.261 1.00 96.56 190 PHE A CA 1
ATOM 1481 C C . PHE A 1 190 ? 1.126 2.738 -3.437 1.00 96.56 190 PHE A C 1
ATOM 1483 O O . PHE A 1 190 ? -0.082 2.813 -3.209 1.00 96.56 190 PHE A O 1
ATOM 1490 N N . ALA A 1 191 ? 1.612 2.700 -4.682 1.00 97.12 191 ALA A N 1
ATOM 1491 C CA . ALA A 1 191 ? 0.771 2.759 -5.877 1.00 97.12 191 ALA A CA 1
ATOM 1492 C C . ALA A 1 191 ? -0.245 1.603 -5.930 1.00 97.12 191 ALA A C 1
ATOM 1494 O O . ALA A 1 191 ? -1.411 1.832 -6.260 1.00 97.12 191 ALA A O 1
ATOM 1495 N N . ILE A 1 192 ? 0.146 0.387 -5.521 1.00 97.88 192 ILE A N 1
ATOM 1496 C CA . ILE A 1 192 ? -0.781 -0.755 -5.413 1.00 97.88 192 ILE A CA 1
ATOM 1497 C C . ILE A 1 192 ? -1.927 -0.437 -4.440 1.00 97.88 192 ILE A C 1
ATOM 1499 O O . ILE A 1 192 ? -3.099 -0.636 -4.768 1.00 97.88 192 ILE A O 1
ATOM 1503 N N . VAL A 1 193 ? -1.602 0.050 -3.236 1.00 97.50 193 VAL A N 1
ATOM 1504 C CA . VAL A 1 193 ? -2.607 0.366 -2.204 1.00 97.50 193 VAL A CA 1
ATOM 1505 C C . VAL A 1 193 ? -3.515 1.501 -2.665 1.00 97.50 193 VAL A C 1
ATOM 1507 O O . VAL A 1 193 ? -4.732 1.424 -2.493 1.00 97.50 193 VAL A O 1
ATOM 1510 N N . LEU A 1 194 ? -2.943 2.529 -3.295 1.00 97.56 194 LEU A N 1
ATOM 1511 C CA . LEU A 1 194 ? -3.684 3.673 -3.812 1.00 97.56 194 LEU A CA 1
ATOM 1512 C C . LEU A 1 194 ? -4.752 3.245 -4.827 1.00 97.56 194 LEU A C 1
ATOM 1514 O O . LEU A 1 194 ? -5.887 3.713 -4.745 1.00 97.56 194 LEU A O 1
ATOM 1518 N N . ALA A 1 195 ? -4.436 2.316 -5.734 1.00 97.56 195 ALA A N 1
ATOM 1519 C CA . ALA A 1 195 ? -5.423 1.771 -6.666 1.00 97.56 195 ALA A CA 1
ATOM 1520 C C . ALA A 1 195 ? -6.591 1.079 -5.940 1.00 97.56 195 ALA A C 1
ATOM 1522 O O . ALA A 1 195 ? -7.756 1.317 -6.272 1.00 97.56 195 ALA A O 1
ATOM 1523 N N . GLY A 1 196 ? -6.299 0.282 -4.905 1.00 96.69 196 GLY A N 1
ATOM 1524 C CA . GLY A 1 196 ? -7.322 -0.339 -4.057 1.00 96.69 196 GLY A CA 1
ATOM 1525 C C . GLY A 1 196 ? -8.219 0.693 -3.373 1.00 96.69 196 GLY A C 1
ATOM 1526 O O . GLY A 1 196 ? -9.445 0.583 -3.420 1.00 96.69 196 GLY A O 1
ATOM 1527 N N . VAL A 1 197 ? -7.620 1.744 -2.809 1.00 96.44 197 VAL A N 1
ATOM 1528 C CA . VAL A 1 197 ? -8.336 2.868 -2.183 1.00 96.44 197 VAL A CA 1
ATOM 1529 C C . VAL A 1 197 ? -9.262 3.571 -3.176 1.00 96.44 197 VAL A C 1
ATOM 1531 O O . VAL A 1 197 ? -10.409 3.864 -2.830 1.00 96.44 197 VAL A O 1
ATOM 1534 N N . ILE A 1 198 ? -8.805 3.817 -4.407 1.00 96.31 198 ILE A N 1
ATOM 1535 C CA . ILE A 1 198 ? -9.616 4.444 -5.461 1.00 96.31 198 ILE A CA 1
ATOM 1536 C C . ILE A 1 198 ? -10.834 3.573 -5.789 1.00 96.31 198 ILE A C 1
ATOM 1538 O O . ILE A 1 198 ? -11.958 4.079 -5.812 1.00 96.31 198 ILE A O 1
ATOM 1542 N N . ILE A 1 199 ? -10.642 2.264 -5.993 1.00 95.69 199 ILE A N 1
ATOM 1543 C CA . ILE A 1 199 ? -11.742 1.329 -6.282 1.00 95.69 199 ILE A CA 1
ATOM 1544 C C . ILE A 1 199 ? -12.736 1.264 -5.122 1.00 95.69 199 ILE A C 1
ATOM 1546 O O . ILE A 1 199 ? -13.941 1.405 -5.347 1.00 95.69 199 ILE A O 1
ATOM 1550 N N . ARG A 1 200 ? -12.246 1.124 -3.885 1.00 93.94 200 ARG A N 1
ATOM 1551 C CA . ARG A 1 200 ? -13.085 1.085 -2.679 1.00 93.94 200 ARG A CA 1
ATOM 1552 C C . ARG A 1 200 ? -13.919 2.351 -2.544 1.00 93.94 200 ARG A C 1
ATOM 1554 O O . ARG A 1 200 ? -15.124 2.287 -2.320 1.00 93.94 200 ARG A O 1
ATOM 1561 N N . THR A 1 201 ? -13.287 3.507 -2.721 1.00 92.44 201 THR A N 1
ATOM 1562 C CA . THR A 1 201 ? -13.952 4.811 -2.638 1.00 92.44 201 THR A CA 1
ATOM 1563 C C . THR A 1 201 ? -15.025 4.949 -3.718 1.00 92.44 201 THR A C 1
ATOM 1565 O O . THR A 1 201 ? -16.134 5.383 -3.424 1.00 92.44 201 THR A O 1
ATOM 1568 N N . ARG A 1 202 ? -14.749 4.513 -4.953 1.00 92.44 202 ARG A N 1
ATOM 1569 C CA . ARG A 1 202 ? -15.731 4.540 -6.047 1.00 92.44 202 ARG A CA 1
ATOM 1570 C C . ARG A 1 202 ? -16.947 3.654 -5.767 1.00 92.44 202 ARG A C 1
ATOM 1572 O O . ARG A 1 202 ? -18.071 4.084 -6.016 1.00 92.44 202 ARG A O 1
ATOM 1579 N N . ARG A 1 203 ? -16.739 2.437 -5.254 1.00 89.81 203 ARG A N 1
ATOM 1580 C CA . ARG A 1 203 ? -17.838 1.507 -4.933 1.00 89.81 203 ARG A CA 1
ATOM 1581 C C . ARG A 1 203 ? -18.774 2.076 -3.876 1.00 89.81 203 ARG A C 1
ATOM 1583 O O . ARG A 1 203 ? -19.981 1.990 -4.042 1.00 89.81 203 ARG A O 1
ATOM 1590 N N . ARG A 1 204 ? -18.222 2.747 -2.866 1.00 84.81 204 ARG A N 1
ATOM 1591 C CA . ARG A 1 204 ? -18.994 3.412 -1.806 1.00 84.81 204 ARG A CA 1
ATOM 1592 C C . ARG A 1 204 ? -19.935 4.490 -2.318 1.00 84.81 204 ARG A C 1
ATOM 1594 O O . ARG A 1 204 ? -21.069 4.560 -1.872 1.00 84.81 204 ARG A O 1
ATOM 1601 N N . TYR A 1 205 ? -19.476 5.300 -3.270 1.00 84.75 205 TYR A N 1
ATOM 1602 C CA . TYR A 1 205 ? -20.326 6.313 -3.899 1.00 84.75 205 TYR A CA 1
ATOM 1603 C C . TYR A 1 205 ? -21.382 5.727 -4.842 1.00 84.75 205 TYR A C 1
ATOM 1605 O O . TYR A 1 205 ? -22.280 6.450 -5.243 1.00 84.75 205 TYR A O 1
ATOM 1613 N N . SER A 1 206 ? -21.264 4.455 -5.232 1.00 83.00 206 SER A N 1
ATOM 1614 C CA . SER A 1 206 ? -22.224 3.803 -6.136 1.00 83.00 206 SER A CA 1
ATOM 1615 C C . SER A 1 206 ? -23.353 3.078 -5.390 1.00 83.00 206 SER A C 1
ATOM 1617 O O . SER A 1 206 ? -24.298 2.628 -6.025 1.00 83.00 206 SER A O 1
ATOM 1619 N N . THR A 1 207 ? -23.232 2.916 -4.069 1.00 65.75 207 THR A N 1
ATOM 1620 C CA . THR A 1 207 ? -24.209 2.239 -3.196 1.00 65.75 207 THR A CA 1
ATOM 1621 C C . THR A 1 207 ? -25.098 3.206 -2.404 1.00 65.75 207 THR A C 1
ATOM 1623 O O . THR A 1 207 ? -25.918 2.747 -1.616 1.00 65.75 207 THR A O 1
ATOM 1626 N N . VAL A 1 208 ? -24.923 4.519 -2.597 1.00 53.88 208 VAL A N 1
ATOM 1627 C CA . VAL A 1 208 ? -25.766 5.601 -2.053 1.00 53.88 208 VAL A CA 1
ATOM 1628 C C . VAL A 1 208 ? -26.639 6.141 -3.176 1.00 53.88 208 VAL A C 1
ATOM 1630 O O . VAL A 1 208 ? -27.836 6.381 -2.921 1.00 53.88 208 VAL A O 1
#

Mean predicted aligned error: 6.2 Å

InterPro domains:
  IPR047699 Transporter permease, putative, prefix domain [NF038404] (10-62)

Foldseek 3Di:
DDPPPPQLDADPVLLLLLCLLDDPVVSVVVVVVLRVVLSVCCVPPNNVRSRVVSNVVSVVSSVVSLVVLCVVCVPLLVVLLVQLVVQCVVVVVVLVVVLVVVCVVVVCVVVPVPVVVCCVPVVSLVSLLVSLLVSLLSSLVSSPSSSLSSLLVNLVVQLVVLVVVLVVCCVVVVDPVSVVCSVSSNSSSVSSNVSNSVSSVVVVVVVD

Radius of gyration: 22.01 Å; Cα contacts (8 Å, |Δi|>4): 188; chains: 1; bounding box: 55×52×64 Å

pLDDT: mean 89.35, std 10.43, range [35.19, 97.88]

Solvent-accessible surface area (backbone atoms only — not comparable to full-atom values): 10878 Å² total; per-residue (Å²): 134,82,77,81,69,77,73,87,71,77,63,66,68,49,56,51,52,40,44,67,57,39,56,80,82,54,30,58,57,55,50,50,56,53,51,54,52,37,55,53,32,31,78,75,65,34,62,70,53,24,52,56,51,50,52,53,49,38,52,54,49,40,53,48,40,41,52,51,53,47,67,75,41,44,66,51,37,49,51,24,35,53,48,31,54,52,49,45,65,62,52,53,76,48,48,62,60,52,50,51,54,51,45,61,75,63,46,29,67,82,78,34,55,69,59,36,56,42,45,76,49,61,39,53,58,52,49,50,35,50,50,30,25,51,30,10,38,54,23,20,63,72,27,50,96,44,11,52,52,28,15,43,52,43,21,51,52,50,39,50,52,47,52,53,52,45,51,51,48,29,73,74,70,69,46,66,72,56,60,63,55,48,59,56,48,44,48,30,23,47,29,11,34,50,28,9,51,52,53,53,54,53,52,57,68,72,76,112